Protein AF-A0A7J9FTJ2-F1 (afdb_monomer_lite)

pLDDT: mean 86.2, std 20.09, range [29.86, 98.88]

Sequence (221 aa):
MSPRLQLEFKDDVDLPNILALREENGTRLLPPLASYKTRTIVLDLDETLVHSCPDPPPKTYDFMIKPSIYGLRMNFYVLKRPGVDEFLEAISKKYEVVVFTAGLEPYASLLLDILDPKGLISHRLYRDSCKQLGQGRFIKDLSKIGRDLKQVVIVDDNPKSYTLQPANAIPIKRFEDDIKDRELEKLMVFFERNLDGFKDMRDAVKKYLDGNDRMRQPPSL

Structure (mmCIF, N/CA/C/O backbone):
data_AF-A0A7J9FTJ2-F1
#
_entry.id   AF-A0A7J9FTJ2-F1
#
loop_
_atom_site.group_PDB
_atom_site.id
_atom_site.type_symbol
_atom_site.label_atom_id
_atom_site.label_alt_id
_atom_site.label_comp_id
_atom_site.label_asym_id
_atom_site.label_entity_id
_atom_site.label_seq_id
_atom_site.pdbx_PDB_ins_code
_atom_site.Cartn_x
_atom_site.Cartn_y
_atom_site.Cartn_z
_atom_site.occupancy
_atom_site.B_iso_or_equiv
_atom_site.auth_seq_id
_atom_site.auth_comp_id
_atom_site.auth_asym_id
_atom_site.auth_atom_id
_atom_site.pdbx_PDB_model_num
ATOM 1 N N . MET A 1 1 ? -44.355 29.259 -39.499 1.00 41.50 1 MET A N 1
ATOM 2 C CA . MET A 1 1 ? -43.922 30.396 -38.659 1.00 41.50 1 MET A CA 1
ATOM 3 C C . MET A 1 1 ? -44.271 30.033 -37.226 1.00 41.50 1 MET A C 1
ATOM 5 O O . MET A 1 1 ? -45.443 29.835 -36.945 1.00 41.50 1 MET A O 1
ATOM 9 N N . SER A 1 2 ? -43.265 29.785 -36.387 1.00 32.38 2 SER A N 1
ATOM 10 C CA . SER A 1 2 ? -43.459 29.293 -35.015 1.00 32.38 2 SER A CA 1
ATOM 11 C C . SER A 1 2 ? -43.764 30.462 -34.064 1.00 32.38 2 SER A C 1
ATOM 13 O O . SER A 1 2 ? -43.065 31.476 -34.163 1.00 32.38 2 SER A O 1
ATOM 15 N N . PRO A 1 3 ? -44.752 30.371 -33.153 1.00 35.12 3 PRO A N 1
ATOM 16 C CA . PRO A 1 3 ? -44.962 31.383 -32.129 1.00 35.12 3 PRO A CA 1
ATOM 17 C C . PRO A 1 3 ? -43.949 31.234 -30.984 1.00 35.12 3 PRO A C 1
ATOM 19 O O . PRO A 1 3 ? -43.761 30.160 -30.416 1.00 35.12 3 PRO A O 1
ATOM 22 N N . ARG A 1 4 ? -43.316 32.361 -30.646 1.00 40.47 4 ARG A N 1
ATOM 23 C CA . ARG A 1 4 ? -42.526 32.598 -29.430 1.00 40.47 4 ARG A CA 1
ATOM 24 C C . ARG A 1 4 ? -43.419 32.400 -28.200 1.00 40.47 4 ARG A C 1
ATOM 26 O O . ARG A 1 4 ? -44.356 33.169 -28.011 1.00 40.47 4 ARG A O 1
ATOM 33 N N . LEU A 1 5 ? -43.083 31.438 -27.346 1.00 30.77 5 LEU A N 1
ATOM 34 C CA . LEU A 1 5 ? -43.562 31.388 -25.965 1.00 30.77 5 LEU A CA 1
ATOM 35 C C . LEU A 1 5 ? -42.484 32.003 -25.067 1.00 30.77 5 LEU A C 1
ATOM 37 O O . LEU A 1 5 ? -41.387 31.463 -24.933 1.00 30.77 5 LEU A O 1
ATOM 41 N N . GLN A 1 6 ? -42.797 33.174 -24.513 1.00 35.19 6 GLN A N 1
ATOM 42 C CA . GLN A 1 6 ? -42.113 33.731 -23.349 1.00 35.19 6 GLN A CA 1
ATOM 43 C C . GLN A 1 6 ? -42.443 32.831 -22.154 1.00 35.19 6 GLN A C 1
ATOM 45 O O . GLN A 1 6 ? -43.612 32.651 -21.826 1.00 35.19 6 GLN A O 1
ATOM 50 N N . LEU A 1 7 ? -41.421 32.244 -21.535 1.00 29.86 7 LEU A N 1
ATOM 51 C CA . LEU A 1 7 ? -41.551 31.582 -20.242 1.00 29.86 7 LEU A CA 1
ATOM 52 C C . LEU A 1 7 ? -41.192 32.607 -19.168 1.00 29.86 7 LEU A C 1
ATOM 54 O O . LEU A 1 7 ? -40.054 33.065 -19.093 1.00 29.86 7 LEU A O 1
ATOM 58 N N . GLU A 1 8 ? -42.195 32.996 -18.388 1.00 32.47 8 GLU A N 1
ATOM 59 C CA . GLU A 1 8 ? -42.024 33.733 -17.141 1.00 32.47 8 GLU A CA 1
ATOM 60 C C . GLU A 1 8 ? -41.196 32.885 -16.167 1.00 32.47 8 GLU A C 1
ATOM 62 O O . GLU A 1 8 ? -41.491 31.708 -15.940 1.00 32.47 8 GLU A O 1
ATOM 67 N N . PHE A 1 9 ? -40.149 33.477 -15.591 1.00 33.97 9 PHE A N 1
ATOM 68 C CA . PHE A 1 9 ? -39.400 32.860 -14.504 1.00 33.97 9 PHE A CA 1
ATOM 69 C C . PHE A 1 9 ? -40.252 32.941 -13.236 1.00 33.97 9 PHE A C 1
ATOM 71 O O . PHE A 1 9 ? -40.443 34.017 -12.676 1.00 33.97 9 PHE A O 1
ATOM 78 N N . LYS A 1 10 ? -40.791 31.799 -12.799 1.00 33.59 10 LYS A N 1
ATOM 79 C CA . LYS A 1 10 ? -41.241 31.639 -11.418 1.00 33.59 10 LYS A CA 1
ATOM 80 C C . LYS A 1 10 ? -40.013 31.370 -10.559 1.00 33.59 10 LYS A C 1
ATOM 82 O O . LYS A 1 10 ? -39.421 30.294 -10.639 1.00 33.59 10 LYS A O 1
ATOM 87 N N . ASP A 1 11 ? -39.649 32.372 -9.772 1.00 48.88 11 ASP A N 1
ATOM 88 C CA . ASP A 1 11 ? -38.754 32.238 -8.632 1.00 48.88 11 ASP A CA 1
ATOM 89 C C . ASP A 1 11 ? -39.415 31.315 -7.608 1.00 48.88 11 ASP A C 1
ATOM 91 O O . ASP A 1 11 ? -40.263 31.749 -6.842 1.00 48.88 11 ASP A O 1
ATOM 95 N N . ASP A 1 12 ? -39.095 30.026 -7.677 1.00 48.56 12 ASP A N 1
ATOM 96 C CA . ASP A 1 12 ? -39.201 29.070 -6.571 1.00 48.56 12 ASP A CA 1
ATOM 97 C C . ASP A 1 12 ? -38.502 27.780 -7.003 1.00 48.56 12 ASP A C 1
ATOM 99 O O . ASP A 1 12 ? -39.104 26.749 -7.310 1.00 48.56 12 ASP A O 1
ATOM 103 N N . VAL A 1 13 ? -37.177 27.860 -7.083 1.00 45.78 13 VAL A N 1
ATOM 104 C CA . VAL A 1 13 ? -36.336 26.670 -7.083 1.00 45.78 13 VAL A CA 1
ATOM 105 C C . VAL A 1 13 ? -35.632 26.658 -5.742 1.00 45.78 13 VAL A C 1
ATOM 107 O O . VAL A 1 13 ? -34.761 27.486 -5.483 1.00 45.78 13 VAL A O 1
ATOM 110 N N . ASP A 1 14 ? -36.058 25.732 -4.889 1.00 50.16 14 ASP A N 1
ATOM 111 C CA . ASP A 1 14 ? -35.519 25.472 -3.559 1.00 50.16 14 ASP A CA 1
ATOM 112 C C . ASP A 1 14 ? -34.037 25.060 -3.673 1.00 50.16 14 ASP A C 1
ATOM 114 O O . ASP A 1 14 ? -33.663 23.888 -3.769 1.00 50.16 14 ASP A O 1
ATOM 118 N N . LEU A 1 15 ? -33.180 26.079 -3.758 1.00 40.81 15 LEU A N 1
ATOM 119 C CA . LEU A 1 15 ? -31.734 26.001 -3.949 1.00 40.81 15 LEU A CA 1
ATOM 120 C C . LEU A 1 15 ? -31.027 25.097 -2.912 1.00 40.81 15 LEU A C 1
ATOM 122 O O . LEU A 1 15 ? -30.090 24.396 -3.301 1.00 40.81 15 LEU A O 1
ATOM 126 N N . PRO A 1 16 ? -31.474 25.020 -1.639 1.00 41.12 16 PRO A N 1
ATOM 127 C CA . PRO A 1 16 ? -30.966 24.051 -0.669 1.00 41.12 16 PRO A CA 1
ATOM 128 C C . PRO A 1 16 ? -31.165 22.589 -1.092 1.00 41.12 16 PRO A C 1
ATOM 130 O O . PRO A 1 16 ? -30.264 21.778 -0.893 1.00 41.12 16 PRO A O 1
ATOM 133 N N . ASN A 1 17 ? -32.287 22.246 -1.735 1.00 38.72 17 ASN A N 1
ATOM 134 C CA . ASN A 1 17 ? -32.569 20.874 -2.170 1.00 38.72 17 ASN A CA 1
ATOM 135 C C . ASN A 1 17 ? -31.792 20.482 -3.440 1.00 38.72 17 ASN A C 1
ATOM 137 O O . ASN A 1 17 ? -31.384 19.330 -3.580 1.00 38.72 17 ASN A O 1
ATOM 141 N N . ILE A 1 18 ? -31.487 21.434 -4.331 1.00 41.88 18 ILE A N 1
ATOM 142 C CA . ILE A 1 18 ? -30.578 21.190 -5.470 1.00 41.88 18 ILE A CA 1
ATOM 143 C C . ILE A 1 18 ? -29.121 21.030 -5.012 1.00 41.88 18 ILE A C 1
ATOM 145 O O . ILE A 1 18 ? -28.365 20.276 -5.627 1.00 41.88 18 ILE A O 1
ATOM 149 N N . LEU A 1 19 ? -28.716 21.706 -3.934 1.00 41.66 19 LEU A N 1
ATOM 150 C CA . LEU A 1 19 ? -27.391 21.532 -3.335 1.00 41.66 19 LEU A CA 1
ATOM 151 C C . LEU A 1 19 ? -27.290 20.213 -2.551 1.00 41.66 19 LEU A C 1
ATOM 153 O O . LEU A 1 19 ? -26.295 19.512 -2.708 1.00 41.66 19 LEU A O 1
ATOM 157 N N . ALA A 1 20 ? -28.337 19.815 -1.821 1.00 41.22 20 ALA A N 1
ATOM 158 C CA . ALA A 1 20 ? -28.387 18.536 -1.107 1.00 41.22 20 ALA A CA 1
ATOM 159 C C . ALA A 1 20 ? -28.395 17.321 -2.057 1.00 41.22 20 ALA A C 1
ATOM 161 O O . ALA A 1 20 ? -27.701 16.339 -1.814 1.00 41.22 20 ALA A O 1
ATOM 162 N N . LEU A 1 21 ? -29.078 17.407 -3.206 1.00 39.50 21 LEU A N 1
ATOM 163 C CA . LEU A 1 21 ? -29.036 16.360 -4.240 1.00 39.50 21 LEU A CA 1
ATOM 164 C C . LEU A 1 21 ? -27.726 16.345 -5.050 1.00 39.50 21 LEU A C 1
ATOM 166 O O . LEU A 1 21 ? -27.475 15.404 -5.802 1.00 39.50 21 LEU A O 1
ATOM 170 N N . ARG A 1 22 ? -26.866 17.362 -4.902 1.00 40.91 22 ARG A N 1
ATOM 171 C CA . ARG A 1 22 ? -25.507 17.376 -5.470 1.00 40.91 22 ARG A CA 1
ATOM 172 C C . ARG A 1 22 ? -24.441 16.833 -4.515 1.00 40.91 22 ARG A C 1
ATOM 174 O O . ARG A 1 22 ? -23.319 16.604 -4.967 1.00 40.91 22 ARG A O 1
ATOM 181 N N . GLU A 1 23 ? -24.771 16.560 -3.252 1.00 46.69 23 GLU A N 1
ATOM 182 C CA . GLU A 1 23 ? -23.855 15.900 -2.308 1.00 46.69 23 GLU A CA 1
ATOM 183 C C . GLU A 1 23 ? -23.844 14.359 -2.427 1.00 46.69 23 GLU A C 1
ATOM 185 O O . GLU A 1 23 ? -22.952 13.710 -1.881 1.00 46.69 23 GLU A O 1
ATOM 190 N N . GLU A 1 24 ? -24.724 13.753 -3.236 1.00 45.34 24 GLU A N 1
ATOM 191 C CA . GLU A 1 24 ? -24.838 12.290 -3.398 1.00 45.34 24 GLU A CA 1
ATOM 192 C C . GLU A 1 24 ? -24.421 11.750 -4.779 1.00 45.34 24 GLU A C 1
ATOM 194 O O . GLU A 1 24 ? -25.077 10.895 -5.364 1.00 45.34 24 GLU A O 1
ATOM 199 N N . ASN A 1 25 ? -23.274 12.184 -5.304 1.00 44.62 25 ASN A N 1
ATOM 200 C CA . ASN A 1 25 ? -22.565 11.382 -6.316 1.00 44.62 25 ASN A CA 1
ATOM 201 C C . ASN A 1 25 ? -21.052 11.338 -6.062 1.00 44.62 25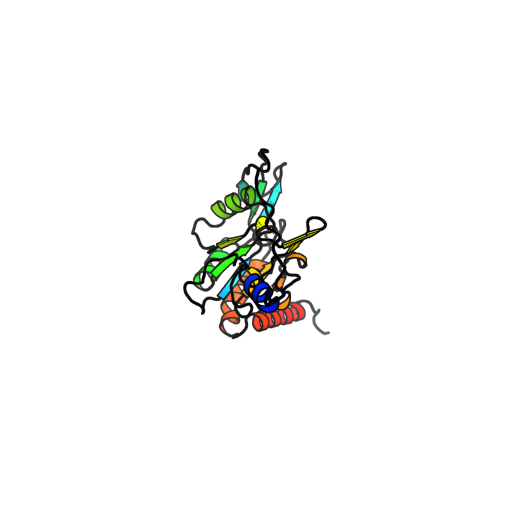 ASN A C 1
ATOM 203 O O . ASN A 1 25 ? -20.224 11.365 -6.971 1.00 44.62 25 ASN A O 1
ATOM 207 N N . GLY A 1 26 ? -20.674 11.277 -4.782 1.00 55.47 26 GLY A N 1
ATOM 208 C CA . GLY A 1 26 ? -19.318 10.929 -4.377 1.00 55.47 26 GLY A CA 1
ATOM 209 C C . GLY A 1 26 ? -19.077 9.442 -4.613 1.00 55.47 26 GLY A C 1
ATOM 210 O O . GLY A 1 26 ? -19.277 8.642 -3.702 1.00 55.47 26 GLY A O 1
ATOM 211 N N . THR A 1 27 ? -18.675 9.068 -5.828 1.00 69.50 27 THR A N 1
ATOM 212 C CA . THR A 1 27 ? -18.362 7.685 -6.199 1.00 69.50 27 THR A CA 1
ATOM 213 C C . THR A 1 27 ? -17.362 7.108 -5.199 1.00 69.50 27 THR A C 1
ATOM 215 O O . THR A 1 27 ? -16.232 7.589 -5.083 1.00 69.50 27 THR A O 1
ATOM 218 N N . ARG A 1 28 ? -17.790 6.109 -4.422 1.00 87.31 28 ARG A N 1
ATOM 219 C CA . ARG A 1 28 ? -16.886 5.348 -3.556 1.00 87.31 28 ARG A CA 1
ATOM 220 C C . ARG A 1 28 ? -15.934 4.565 -4.455 1.00 87.31 28 ARG A C 1
ATOM 222 O O . ARG A 1 28 ? -16.386 3.941 -5.409 1.00 87.31 28 ARG A O 1
ATOM 229 N N . LEU A 1 29 ? -14.641 4.596 -4.144 1.00 93.06 29 LEU A N 1
ATOM 230 C CA . LEU A 1 29 ? -13.618 3.905 -4.936 1.00 93.06 29 LEU A CA 1
ATOM 231 C C . LEU A 1 29 ? -13.707 2.382 -4.795 1.00 93.06 29 LEU A C 1
ATOM 233 O O . LEU A 1 29 ? -13.335 1.663 -5.714 1.00 93.06 29 LEU A O 1
ATOM 237 N N . LEU A 1 30 ? -14.193 1.889 -3.651 1.00 94.12 30 LEU A N 1
ATOM 238 C CA . LEU A 1 30 ? -14.315 0.460 -3.376 1.00 94.12 30 LEU A CA 1
ATOM 239 C C . LEU A 1 30 ? -15.785 0.047 -3.240 1.00 94.12 30 LEU A C 1
ATOM 241 O O . LEU A 1 30 ? -16.600 0.828 -2.728 1.00 94.12 30 LEU A O 1
ATOM 245 N N . PRO A 1 31 ? -16.127 -1.201 -3.612 1.00 92.69 31 PRO A N 1
ATOM 246 C CA . PRO A 1 31 ? -17.441 -1.755 -3.322 1.00 92.69 31 PRO A CA 1
ATOM 247 C C . PRO A 1 31 ? -17.684 -1.841 -1.801 1.00 92.69 31 PRO A C 1
ATOM 249 O O . PRO A 1 31 ? -16.737 -1.752 -1.004 1.00 92.69 31 PRO A O 1
ATOM 252 N N . PRO A 1 32 ? -18.948 -2.005 -1.365 1.00 88.25 32 PRO A N 1
ATOM 253 C CA . PRO A 1 32 ? -19.271 -2.235 0.039 1.00 88.25 32 PRO A CA 1
ATOM 254 C C . PRO A 1 32 ? -18.540 -3.458 0.607 1.00 88.25 32 PRO A C 1
ATOM 256 O O . PRO A 1 32 ? -18.397 -4.474 -0.069 1.00 88.25 32 PRO A O 1
ATOM 259 N N . LEU A 1 33 ? -18.117 -3.371 1.869 1.00 84.44 33 LEU A N 1
ATOM 260 C CA . LEU A 1 33 ? -17.540 -4.507 2.588 1.00 84.44 33 LEU A CA 1
ATOM 261 C C . LEU A 1 33 ? -18.562 -5.636 2.751 1.00 84.44 33 LEU A C 1
ATOM 263 O O . LEU A 1 33 ? -19.720 -5.385 3.081 1.00 84.44 33 LEU A O 1
ATOM 267 N N . ALA A 1 34 ? -18.090 -6.882 2.667 1.00 77.25 34 ALA A N 1
ATOM 268 C CA . ALA A 1 34 ? -18.880 -8.048 3.066 1.00 77.25 34 ALA A CA 1
ATOM 269 C C . ALA A 1 34 ? -19.231 -8.026 4.569 1.00 77.25 34 ALA A C 1
ATOM 271 O O . ALA A 1 34 ? -20.274 -8.526 4.982 1.00 77.25 34 ALA A O 1
ATOM 272 N N . SER A 1 35 ? -18.372 -7.420 5.396 1.00 80.81 35 SER A N 1
ATOM 273 C CA . SER A 1 35 ? -18.590 -7.231 6.832 1.00 80.81 35 SER A CA 1
ATOM 274 C C . SER A 1 35 ? -18.040 -5.886 7.292 1.00 80.81 35 SER A C 1
ATOM 276 O O . SER A 1 35 ? -16.858 -5.601 7.109 1.00 80.81 35 SER A O 1
ATOM 278 N N . TYR A 1 36 ? -18.872 -5.091 7.970 1.00 71.62 36 TYR A N 1
ATOM 279 C CA . TYR A 1 36 ? -18.510 -3.780 8.529 1.00 71.62 36 TYR A CA 1
ATOM 280 C C . TYR A 1 36 ? -17.485 -3.847 9.675 1.00 71.62 36 TYR A C 1
ATOM 282 O O . TYR A 1 36 ? -16.985 -2.815 10.113 1.00 71.62 36 TYR A O 1
ATOM 290 N N . LYS A 1 37 ? -17.193 -5.048 10.191 1.00 73.25 37 LYS A N 1
ATOM 291 C CA . LYS A 1 37 ? -16.153 -5.268 11.209 1.00 73.25 37 LYS A CA 1
ATOM 292 C C . LYS A 1 37 ? -14.759 -5.427 10.602 1.00 73.25 37 LYS A C 1
ATOM 294 O O . LYS A 1 37 ? -13.781 -5.439 11.344 1.00 73.25 37 LYS A O 1
ATOM 299 N N . THR A 1 38 ? -14.677 -5.594 9.284 1.00 83.00 38 THR A N 1
ATOM 300 C CA . THR A 1 38 ? -13.410 -5.779 8.578 1.00 83.00 38 THR A CA 1
ATOM 301 C C . THR A 1 38 ? -12.633 -4.474 8.600 1.00 83.00 38 THR A C 1
ATOM 303 O O . THR A 1 38 ? -13.169 -3.416 8.273 1.00 83.00 38 THR A O 1
ATOM 306 N N . ARG A 1 39 ? -11.371 -4.563 8.999 1.00 93.25 39 ARG A N 1
ATOM 307 C CA . ARG A 1 39 ? -10.428 -3.448 8.990 1.00 93.25 39 ARG A CA 1
ATOM 308 C C . ARG A 1 39 ? -9.636 -3.450 7.697 1.00 93.25 39 ARG A C 1
ATOM 310 O O . ARG A 1 39 ? -9.319 -4.521 7.183 1.00 93.25 39 ARG A O 1
ATOM 317 N N . THR A 1 40 ? -9.290 -2.262 7.224 1.00 96.75 40 THR A N 1
ATOM 318 C CA . THR A 1 40 ? -8.634 -2.064 5.932 1.00 96.75 40 THR A CA 1
ATOM 319 C C . THR A 1 40 ? -7.202 -1.586 6.132 1.00 96.75 40 THR A C 1
ATOM 321 O O . THR A 1 40 ? -6.962 -0.554 6.766 1.00 96.75 40 THR A O 1
ATOM 324 N N . ILE A 1 41 ? -6.251 -2.316 5.554 1.00 98.00 41 ILE A N 1
ATOM 325 C CA . ILE A 1 41 ? -4.860 -1.884 5.420 1.00 98.00 41 ILE A CA 1
ATOM 326 C C . ILE A 1 41 ? -4.641 -1.459 3.972 1.00 98.00 41 ILE A C 1
ATOM 328 O O . ILE A 1 41 ? -4.721 -2.268 3.049 1.00 98.00 41 ILE A O 1
ATOM 332 N N . VAL A 1 42 ? -4.381 -0.169 3.786 1.00 98.81 42 VAL A N 1
ATOM 333 C CA . VAL A 1 42 ? -4.018 0.430 2.507 1.00 98.81 42 VAL A CA 1
ATOM 334 C C . VAL A 1 42 ? -2.497 0.442 2.400 1.00 98.81 42 VAL A C 1
ATOM 336 O O . VAL A 1 42 ? -1.816 0.975 3.272 1.00 98.81 42 VAL A O 1
ATOM 339 N N . LEU A 1 43 ? -1.958 -0.140 1.339 1.00 98.88 43 LEU A N 1
ATOM 340 C CA . LEU A 1 43 ? -0.526 -0.221 1.078 1.00 98.88 43 LEU A CA 1
ATOM 341 C C . LEU A 1 43 ? -0.195 0.572 -0.180 1.00 98.88 43 LEU A C 1
ATOM 343 O O . LEU A 1 43 ? -0.847 0.412 -1.214 1.00 98.88 43 LEU A O 1
ATOM 347 N N . ASP A 1 44 ? 0.828 1.410 -0.108 1.00 98.88 44 ASP A N 1
ATOM 348 C CA . ASP A 1 44 ? 1.509 1.868 -1.310 1.00 98.88 44 ASP A CA 1
ATOM 349 C C . ASP A 1 44 ? 2.305 0.730 -1.976 1.00 98.88 44 ASP A C 1
ATOM 351 O O . ASP A 1 44 ? 2.493 -0.331 -1.382 1.00 98.88 44 ASP A O 1
ATOM 355 N N . LEU A 1 45 ? 2.739 0.933 -3.223 1.00 98.81 45 LEU A N 1
ATOM 356 C CA . LEU A 1 45 ? 3.455 -0.070 -4.008 1.00 98.81 45 LEU A CA 1
ATOM 357 C C . LEU A 1 45 ? 4.950 0.244 -4.131 1.00 98.81 45 LEU A C 1
ATOM 359 O O . LEU A 1 45 ? 5.774 -0.451 -3.532 1.00 98.81 45 LEU A O 1
ATOM 363 N N . ASP A 1 46 ? 5.285 1.260 -4.923 1.00 98.44 46 ASP A N 1
ATOM 364 C CA . ASP A 1 46 ? 6.661 1.622 -5.262 1.00 98.44 46 ASP A CA 1
ATOM 365 C C . ASP A 1 46 ? 7.376 2.221 -4.045 1.00 98.44 46 ASP A C 1
ATOM 367 O O . ASP A 1 46 ? 6.804 2.991 -3.289 1.00 98.44 46 ASP A O 1
ATOM 371 N N . GLU A 1 47 ? 8.606 1.786 -3.797 1.00 98.56 47 GLU A N 1
ATOM 372 C CA . GLU A 1 47 ? 9.403 2.062 -2.597 1.00 98.56 47 GLU A CA 1
ATOM 373 C C . GLU A 1 47 ? 8.768 1.706 -1.237 1.00 98.56 47 GLU A C 1
ATOM 375 O O . GLU A 1 47 ? 9.361 1.944 -0.178 1.00 98.56 47 GLU A O 1
ATOM 380 N N . THR A 1 48 ? 7.617 1.032 -1.257 1.00 98.81 48 THR A N 1
ATOM 381 C CA . THR A 1 48 ? 6.940 0.497 -0.073 1.00 98.81 48 THR A CA 1
ATOM 382 C C . THR A 1 48 ? 6.994 -1.029 -0.040 1.00 98.81 48 THR A C 1
ATOM 384 O O . THR A 1 48 ? 7.542 -1.579 0.916 1.00 98.81 48 THR A O 1
ATOM 387 N N . LEU A 1 49 ? 6.486 -1.715 -1.070 1.00 98.81 49 LEU A N 1
ATOM 388 C CA . LEU A 1 49 ? 6.491 -3.184 -1.196 1.00 98.81 49 LEU A CA 1
ATOM 389 C C . LEU A 1 49 ? 7.565 -3.693 -2.164 1.00 98.81 49 LEU A C 1
ATOM 391 O O . LEU A 1 49 ? 8.028 -4.827 -2.047 1.00 98.81 49 LEU A O 1
ATOM 395 N N . VAL A 1 50 ? 7.948 -2.863 -3.129 1.00 98.69 50 VAL A N 1
ATOM 396 C CA . VAL A 1 50 ? 8.909 -3.178 -4.190 1.00 98.69 50 VAL A CA 1
ATOM 397 C C . VAL A 1 50 ? 9.705 -1.929 -4.550 1.00 98.69 50 VAL A C 1
ATOM 399 O O . VAL A 1 50 ? 9.297 -0.822 -4.220 1.00 98.69 50 VAL A O 1
ATOM 402 N N . HIS A 1 51 ? 10.808 -2.091 -5.266 1.00 98.44 51 HIS A N 1
ATOM 403 C CA . HIS A 1 51 ? 11.482 -1.008 -5.970 1.00 98.44 51 HIS A CA 1
ATOM 404 C C . HIS A 1 51 ? 11.655 -1.398 -7.435 1.00 98.44 51 HIS A C 1
ATOM 406 O O . HIS A 1 51 ? 12.040 -2.528 -7.731 1.00 98.44 51 HIS A O 1
ATOM 412 N N . SER A 1 52 ? 11.376 -0.473 -8.351 1.00 97.12 52 SER A N 1
ATOM 413 C CA . SER A 1 52 ? 11.404 -0.750 -9.785 1.00 97.12 52 SER A CA 1
ATOM 414 C C . SER A 1 52 ? 12.257 0.262 -10.530 1.00 97.12 52 SER A C 1
ATOM 416 O O . SER A 1 52 ? 12.087 1.470 -10.374 1.00 97.12 52 SER A O 1
ATOM 418 N N . CYS A 1 53 ? 13.127 -0.222 -11.414 1.00 96.19 53 CYS A N 1
ATOM 419 C CA . CYS A 1 53 ? 13.946 0.620 -12.284 1.00 96.19 53 CYS A CA 1
ATOM 420 C C . CYS A 1 53 ? 13.613 0.365 -13.761 1.00 96.19 53 CYS A C 1
ATOM 422 O O . CYS A 1 53 ? 13.442 -0.796 -14.145 1.00 96.19 53 CYS A O 1
ATOM 424 N N . PRO A 1 54 ? 13.538 1.405 -14.613 1.00 95.75 54 PRO A N 1
ATOM 425 C CA . PRO A 1 54 ? 13.480 1.215 -16.059 1.00 95.75 54 PRO A CA 1
ATOM 426 C C . PRO A 1 54 ? 14.834 0.726 -16.600 1.00 95.75 54 PRO A C 1
ATOM 428 O O . PRO A 1 54 ? 15.814 0.652 -15.861 1.00 95.75 54 PRO A O 1
ATOM 431 N N . ASP A 1 55 ? 14.908 0.433 -17.901 1.00 93.31 55 ASP A N 1
ATOM 432 C CA . ASP A 1 55 ? 16.194 0.197 -18.570 1.00 93.31 55 ASP A CA 1
ATOM 433 C C . ASP A 1 55 ? 17.213 1.332 -18.295 1.00 93.31 55 ASP A C 1
ATOM 435 O O . ASP A 1 55 ? 16.834 2.510 -18.281 1.00 93.31 55 ASP A O 1
ATOM 439 N N . PRO A 1 56 ? 18.514 1.009 -18.154 1.00 95.31 56 PRO A N 1
ATOM 440 C CA . PRO A 1 56 ? 19.110 -0.329 -18.259 1.00 95.31 56 PRO A CA 1
ATOM 441 C C . PRO A 1 56 ? 18.882 -1.213 -17.009 1.00 95.31 56 PRO A C 1
ATOM 443 O O . PRO A 1 56 ? 18.667 -0.678 -15.924 1.00 95.31 56 PRO A O 1
ATOM 446 N N . PRO A 1 57 ? 18.972 -2.557 -17.131 1.00 94.31 57 PRO A N 1
ATOM 447 C CA . PRO A 1 57 ? 18.793 -3.459 -15.995 1.00 94.31 57 PRO A CA 1
ATOM 448 C C . PRO A 1 57 ? 19.743 -3.158 -14.823 1.00 94.31 57 PRO A C 1
ATOM 450 O O . PRO A 1 57 ? 20.948 -2.987 -15.047 1.00 94.31 57 PRO A O 1
ATOM 453 N N . PRO A 1 58 ? 19.246 -3.160 -13.572 1.00 94.88 58 PRO A N 1
ATOM 454 C CA . PRO A 1 58 ? 20.091 -3.097 -12.389 1.00 94.88 58 PRO A CA 1
ATOM 455 C C . PRO A 1 58 ? 20.855 -4.415 -12.191 1.00 94.88 58 PRO A C 1
ATOM 457 O O . PRO A 1 58 ? 20.561 -5.439 -12.809 1.00 94.88 58 PRO A O 1
ATOM 460 N N . LYS A 1 59 ? 21.832 -4.409 -11.275 1.00 93.56 59 LYS A N 1
ATOM 461 C CA . LYS A 1 59 ? 22.597 -5.620 -10.921 1.00 93.56 59 LYS A CA 1
ATOM 462 C C . LYS A 1 59 ? 21.727 -6.714 -10.301 1.00 93.56 59 LYS A C 1
ATOM 464 O O . LYS A 1 59 ? 22.038 -7.891 -10.451 1.00 93.56 59 LYS A O 1
ATOM 469 N N . THR A 1 60 ? 20.685 -6.320 -9.578 1.00 94.25 60 THR A N 1
ATOM 470 C CA . THR A 1 60 ? 19.814 -7.206 -8.804 1.00 94.25 60 THR A CA 1
ATOM 471 C C . THR A 1 60 ? 18.361 -6.819 -9.031 1.00 94.25 60 THR A C 1
ATOM 473 O O . THR A 1 60 ? 18.013 -5.647 -8.911 1.00 94.25 60 THR A O 1
ATOM 476 N N . TYR A 1 61 ? 17.535 -7.806 -9.360 1.00 97.50 61 TYR A N 1
ATOM 477 C CA . TYR A 1 61 ? 16.083 -7.713 -9.493 1.00 97.50 61 TYR A CA 1
ATOM 478 C C . TYR A 1 61 ? 15.499 -9.127 -9.360 1.00 97.50 61 TYR A C 1
ATOM 480 O O . TYR A 1 61 ? 16.205 -10.106 -9.609 1.00 97.50 61 TYR A O 1
ATOM 488 N N . ASP A 1 62 ? 14.227 -9.237 -8.989 1.00 98.19 62 ASP A N 1
ATOM 489 C CA . ASP A 1 62 ? 13.527 -10.519 -8.849 1.00 98.19 62 ASP A CA 1
ATOM 490 C C . ASP A 1 62 ? 12.772 -10.899 -10.124 1.00 98.19 62 ASP A C 1
ATOM 492 O O . ASP A 1 62 ? 12.746 -12.062 -10.523 1.00 98.19 62 ASP A O 1
ATOM 496 N N . PHE A 1 63 ? 12.156 -9.920 -10.789 1.00 98.38 63 PHE A N 1
ATOM 497 C CA . PHE A 1 63 ? 11.432 -10.139 -12.039 1.00 98.38 63 PHE A CA 1
ATOM 498 C C . PHE A 1 63 ? 11.405 -8.883 -12.914 1.00 98.38 63 PHE A C 1
ATOM 500 O O . PHE A 1 63 ? 11.782 -7.791 -12.491 1.00 98.38 63 PHE A O 1
ATOM 507 N N . MET A 1 64 ? 10.973 -9.042 -14.165 1.00 98.25 64 MET A N 1
ATOM 508 C CA . MET A 1 64 ? 10.837 -7.950 -15.127 1.00 98.25 64 MET A CA 1
ATOM 509 C C . MET A 1 64 ? 9.424 -7.928 -15.700 1.00 98.25 64 MET A C 1
ATOM 511 O O . MET A 1 64 ? 8.857 -8.973 -16.019 1.00 98.25 64 MET A O 1
ATOM 515 N N . ILE A 1 65 ? 8.871 -6.727 -15.847 1.00 98.19 65 ILE A N 1
ATOM 516 C CA . ILE A 1 65 ? 7.597 -6.482 -16.522 1.00 98.19 65 ILE A CA 1
ATOM 517 C C . ILE A 1 65 ? 7.798 -5.553 -17.714 1.00 98.19 65 ILE A C 1
ATOM 519 O O . ILE A 1 65 ? 8.719 -4.734 -17.746 1.00 98.19 65 ILE A O 1
ATOM 523 N N . LYS A 1 66 ? 6.906 -5.666 -18.701 1.00 97.75 66 LYS A N 1
ATOM 524 C CA . LYS A 1 66 ? 6.962 -4.878 -19.936 1.00 97.75 66 LYS A CA 1
ATOM 525 C C . LYS A 1 66 ? 5.618 -4.216 -20.256 1.00 97.75 66 LYS A C 1
ATOM 527 O O . LYS A 1 66 ? 4.948 -4.623 -21.210 1.00 97.75 66 LYS A O 1
ATOM 532 N N . PRO A 1 67 ? 5.191 -3.224 -19.457 1.00 96.69 67 PRO A N 1
ATOM 533 C CA . PRO A 1 67 ? 3.948 -2.507 -19.700 1.00 96.69 67 PRO A CA 1
ATOM 534 C C . PRO A 1 67 ? 3.980 -1.730 -21.019 1.00 96.69 67 PRO A C 1
ATOM 536 O O . PRO A 1 67 ? 5.030 -1.276 -21.483 1.00 96.69 67 PRO A O 1
ATOM 539 N N . SER A 1 68 ? 2.797 -1.538 -21.607 1.00 95.31 68 SER A N 1
ATOM 540 C CA . SER A 1 68 ? 2.588 -0.562 -22.676 1.00 95.31 68 SER A CA 1
ATOM 541 C C . SER A 1 68 ? 1.996 0.709 -22.074 1.00 95.31 68 SER A C 1
ATOM 543 O O . SER A 1 68 ? 0.857 0.712 -21.615 1.00 95.31 68 SER A O 1
ATOM 545 N N . ILE A 1 69 ? 2.779 1.785 -22.053 1.00 90.56 69 ILE A N 1
ATOM 546 C CA . ILE A 1 69 ? 2.395 3.078 -21.482 1.00 90.56 69 ILE A CA 1
ATOM 547 C C . ILE A 1 69 ? 2.391 4.097 -22.618 1.00 90.56 69 ILE A C 1
ATOM 549 O O . ILE A 1 69 ? 3.415 4.319 -23.260 1.00 90.56 69 ILE A O 1
ATOM 553 N N . TYR A 1 70 ? 1.226 4.683 -22.907 1.00 91.31 70 TYR A N 1
ATOM 554 C CA . TYR A 1 70 ? 1.032 5.613 -24.032 1.00 91.31 70 TYR A CA 1
ATOM 555 C C . TYR A 1 70 ? 1.534 5.063 -25.386 1.00 91.31 70 TYR A C 1
ATOM 557 O O . TYR A 1 70 ? 2.091 5.792 -26.201 1.00 91.31 70 TYR A O 1
ATOM 565 N N . GLY A 1 71 ? 1.371 3.754 -25.617 1.00 92.25 71 GLY A N 1
ATOM 566 C CA . GLY A 1 71 ? 1.821 3.070 -26.837 1.00 92.25 71 GLY A CA 1
ATOM 567 C C . GLY A 1 71 ? 3.304 2.682 -26.855 1.00 92.25 71 GLY A C 1
ATOM 568 O O . GLY A 1 71 ? 3.726 1.939 -27.739 1.00 92.25 71 GLY A O 1
ATOM 569 N N . LEU A 1 72 ? 4.092 3.100 -25.861 1.00 92.94 72 LEU A N 1
ATOM 570 C CA . LEU A 1 72 ? 5.500 2.735 -25.728 1.00 92.94 72 LEU A CA 1
ATOM 571 C C . LEU A 1 72 ? 5.649 1.519 -24.815 1.00 92.94 72 LEU A C 1
ATOM 573 O O . LEU A 1 72 ? 5.059 1.460 -23.738 1.00 92.94 72 LEU A O 1
ATOM 577 N N . ARG A 1 73 ? 6.442 0.534 -25.245 1.00 94.25 73 ARG A N 1
ATOM 578 C CA . ARG A 1 73 ? 6.815 -0.612 -24.406 1.00 94.25 73 ARG A CA 1
ATOM 579 C C . ARG A 1 73 ? 8.133 -0.311 -23.711 1.00 94.25 73 ARG A C 1
ATOM 581 O O . ARG A 1 73 ? 9.136 -0.104 -24.386 1.00 94.25 73 ARG A O 1
ATOM 588 N N . MET A 1 74 ? 8.120 -0.332 -22.386 1.00 93.81 74 MET A N 1
ATOM 589 C CA . MET A 1 74 ? 9.293 -0.084 -21.546 1.00 93.81 74 MET A CA 1
ATOM 590 C C . MET A 1 74 ? 9.519 -1.296 -20.652 1.00 93.81 74 MET A C 1
ATOM 592 O O . MET A 1 74 ? 8.542 -1.869 -20.175 1.00 93.81 74 MET A O 1
ATOM 596 N N . ASN A 1 75 ? 10.771 -1.701 -20.437 1.00 96.69 75 ASN A N 1
ATOM 597 C CA . ASN A 1 75 ? 11.065 -2.734 -19.448 1.00 96.69 75 ASN A CA 1
ATOM 598 C C . ASN A 1 75 ? 11.207 -2.074 -18.073 1.00 96.69 75 ASN A C 1
ATOM 600 O O . ASN A 1 75 ? 11.825 -1.014 -17.958 1.00 96.69 75 ASN A O 1
ATOM 604 N N . PHE A 1 76 ? 10.661 -2.719 -17.047 1.00 98.06 76 PHE A N 1
ATOM 605 C CA . PHE A 1 76 ? 10.906 -2.387 -15.648 1.00 98.06 76 PHE A CA 1
ATOM 606 C C . PHE A 1 76 ? 11.402 -3.630 -14.921 1.00 98.06 76 PHE A C 1
ATOM 608 O O . PHE A 1 76 ? 10.779 -4.687 -15.008 1.00 98.06 76 PHE A O 1
ATOM 615 N N . TYR A 1 77 ? 12.510 -3.490 -14.205 1.00 98.38 77 TYR A N 1
ATOM 616 C CA . TYR A 1 77 ? 13.114 -4.528 -13.380 1.00 98.38 77 TYR A CA 1
ATOM 617 C C . TYR A 1 77 ? 12.722 -4.260 -11.937 1.00 98.38 77 TYR A C 1
ATOM 619 O O . TYR A 1 77 ? 12.991 -3.176 -11.421 1.00 98.38 77 TYR A O 1
ATOM 627 N N . VAL A 1 78 ? 12.057 -5.228 -11.322 1.00 98.50 78 VAL A N 1
ATOM 628 C CA . VAL A 1 78 ? 11.425 -5.091 -10.014 1.00 98.50 78 VAL A CA 1
ATOM 629 C C . VAL A 1 78 ? 12.215 -5.899 -8.998 1.00 98.50 78 VAL A C 1
ATOM 631 O O . VAL A 1 78 ? 12.427 -7.098 -9.182 1.00 98.50 78 VAL A O 1
ATOM 634 N N . LEU A 1 79 ? 12.635 -5.241 -7.926 1.00 98.62 79 LEU A N 1
ATOM 635 C CA . LEU A 1 79 ? 13.179 -5.850 -6.724 1.00 98.62 79 LEU A CA 1
ATOM 636 C C . LEU A 1 79 ? 12.096 -5.854 -5.643 1.00 98.62 79 LEU A C 1
ATOM 638 O O . LEU A 1 79 ? 11.489 -4.828 -5.333 1.00 98.62 79 LEU A O 1
ATOM 642 N N . LYS A 1 80 ? 11.847 -7.013 -5.053 1.00 98.69 80 LYS A N 1
ATOM 643 C CA . LYS A 1 80 ? 10.905 -7.197 -3.957 1.00 98.69 80 LYS A CA 1
ATOM 644 C C . LYS A 1 80 ? 11.529 -6.700 -2.665 1.00 98.69 80 LYS A C 1
ATOM 646 O O . LYS A 1 80 ? 12.688 -6.992 -2.366 1.00 98.69 80 LYS A O 1
ATOM 651 N N . ARG A 1 81 ? 10.746 -5.991 -1.853 1.00 98.69 81 ARG A N 1
ATOM 652 C CA . ARG A 1 81 ? 11.187 -5.664 -0.501 1.00 98.69 81 ARG A CA 1
ATOM 653 C C . ARG A 1 81 ? 11.286 -6.947 0.329 1.00 98.69 81 ARG A C 1
ATOM 655 O O . ARG A 1 81 ? 10.352 -7.753 0.287 1.00 98.69 81 ARG A O 1
ATOM 662 N N . PRO A 1 82 ? 12.375 -7.155 1.093 1.00 98.62 82 PRO A N 1
ATOM 663 C CA . PRO A 1 82 ? 12.503 -8.325 1.952 1.00 98.62 82 PRO A CA 1
ATOM 664 C C . PRO A 1 82 ? 11.270 -8.533 2.847 1.00 98.62 82 PRO A C 1
ATOM 666 O O . PRO A 1 82 ? 10.845 -7.618 3.555 1.00 98.62 82 PRO A O 1
ATOM 669 N N . GLY A 1 83 ? 10.702 -9.742 2.809 1.00 98.38 83 GLY A N 1
ATOM 670 C CA . GLY A 1 83 ? 9.538 -10.134 3.610 1.00 98.38 83 GLY A CA 1
ATOM 671 C C . GLY A 1 83 ? 8.169 -9.771 3.023 1.00 98.38 83 GLY A C 1
ATOM 672 O O . GLY A 1 83 ? 7.169 -9.909 3.723 1.00 98.38 83 GLY A O 1
ATOM 673 N N . VAL A 1 84 ? 8.090 -9.264 1.782 1.00 98.69 84 VAL A N 1
ATOM 674 C CA . VAL A 1 84 ? 6.813 -8.830 1.180 1.00 98.69 84 VAL A CA 1
ATOM 675 C C . VAL A 1 84 ? 5.790 -9.959 1.041 1.00 98.69 84 VAL A C 1
ATOM 677 O O . VAL A 1 84 ? 4.608 -9.728 1.292 1.00 98.69 84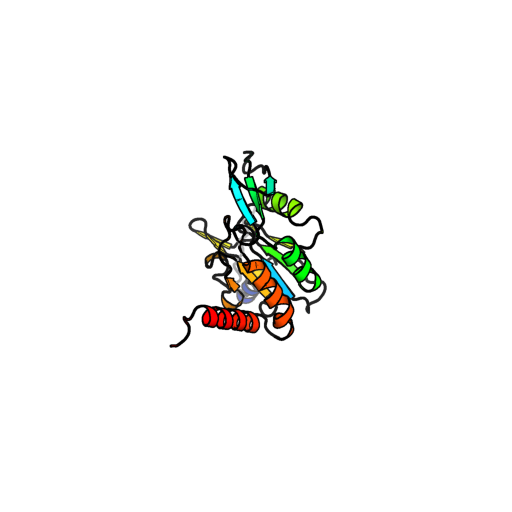 VAL A O 1
ATOM 680 N N . ASP A 1 85 ? 6.228 -11.174 0.707 1.00 98.50 85 ASP A N 1
ATOM 681 C CA . ASP A 1 85 ? 5.331 -12.322 0.542 1.00 98.50 85 ASP A CA 1
ATOM 682 C C . ASP A 1 85 ? 4.724 -12.728 1.887 1.00 98.50 85 ASP A C 1
ATOM 684 O O . ASP A 1 85 ? 3.503 -12.814 2.032 1.00 98.50 85 ASP A O 1
ATOM 688 N N . GLU A 1 86 ? 5.574 -12.902 2.901 1.00 98.38 86 GLU A N 1
ATOM 689 C CA . GLU A 1 86 ? 5.165 -13.256 4.257 1.00 98.38 86 GLU A CA 1
ATOM 690 C C . GLU A 1 86 ? 4.272 -12.175 4.869 1.00 98.38 86 GLU A C 1
ATOM 692 O O . GLU A 1 86 ? 3.270 -12.488 5.516 1.00 98.38 86 GLU A O 1
ATOM 697 N N . PHE A 1 87 ? 4.595 -10.903 4.626 1.00 98.44 87 PHE A N 1
ATOM 698 C CA . PHE A 1 87 ? 3.804 -9.771 5.086 1.00 98.44 87 PHE A CA 1
ATOM 699 C C . PHE A 1 87 ? 2.391 -9.788 4.495 1.00 98.44 87 PHE A C 1
ATOM 701 O O . PHE A 1 87 ? 1.424 -9.734 5.258 1.00 98.44 87 PHE A O 1
ATOM 708 N N . LEU A 1 88 ? 2.254 -9.906 3.166 1.00 98.56 88 LEU A N 1
ATOM 709 C CA . LEU A 1 88 ? 0.948 -9.961 2.498 1.00 98.56 88 LEU A CA 1
ATOM 710 C C . LEU A 1 88 ? 0.133 -11.178 2.960 1.00 98.56 88 LEU A C 1
ATOM 712 O O . LEU A 1 88 ? -1.064 -11.054 3.235 1.00 98.56 88 LEU A O 1
ATOM 716 N N . GLU A 1 89 ? 0.769 -12.341 3.117 1.00 97.69 89 GLU A N 1
ATOM 717 C CA . GLU A 1 89 ? 0.117 -13.545 3.642 1.00 97.69 89 GLU A CA 1
ATOM 718 C C . GLU A 1 89 ? -0.367 -13.386 5.083 1.00 97.69 89 GLU A C 1
ATOM 720 O O . GLU A 1 89 ? -1.437 -13.884 5.435 1.00 97.69 89 GLU A O 1
ATOM 725 N N . ALA A 1 90 ? 0.411 -12.732 5.942 1.00 96.25 90 ALA A N 1
ATOM 726 C CA . ALA A 1 90 ? 0.045 -12.541 7.337 1.00 96.25 90 ALA A CA 1
ATOM 727 C C . ALA A 1 90 ? -1.151 -11.592 7.478 1.00 96.25 90 ALA A C 1
ATOM 729 O O . ALA A 1 90 ? -2.123 -11.917 8.165 1.00 96.25 90 ALA A O 1
ATOM 730 N N . ILE A 1 91 ? -1.113 -10.437 6.806 1.00 96.06 91 ILE A N 1
ATOM 731 C CA . ILE A 1 91 ? -2.153 -9.415 6.976 1.00 96.06 91 ILE A CA 1
ATOM 732 C C . ILE A 1 91 ? -3.465 -9.790 6.276 1.00 96.06 91 ILE A C 1
ATOM 734 O O . ILE A 1 91 ? -4.534 -9.530 6.827 1.00 96.06 91 ILE A O 1
ATOM 738 N N . SER A 1 92 ? -3.415 -10.457 5.119 1.00 96.12 92 SER A N 1
ATOM 739 C CA . SER A 1 92 ? -4.617 -10.832 4.351 1.00 96.12 92 SER A CA 1
ATOM 740 C C . SER A 1 92 ? -5.517 -11.835 5.076 1.00 96.12 92 SER A C 1
ATOM 742 O O . SER A 1 92 ? -6.719 -11.885 4.833 1.00 96.12 92 SER A O 1
ATOM 744 N N . LYS A 1 93 ? -4.974 -12.591 6.039 1.00 94.12 93 LYS A N 1
ATOM 745 C CA . LYS A 1 93 ? -5.755 -13.500 6.897 1.00 94.12 93 LYS A CA 1
ATOM 746 C C . LYS A 1 93 ? -6.734 -12.769 7.818 1.00 94.12 93 LYS A C 1
ATOM 748 O O . LYS A 1 93 ? -7.678 -13.389 8.303 1.00 94.12 93 LYS A O 1
ATOM 753 N N . LYS A 1 94 ? -6.480 -11.493 8.123 1.00 91.94 94 LYS A N 1
ATOM 754 C CA . LYS A 1 94 ? -7.233 -10.718 9.125 1.00 91.94 94 LYS A CA 1
ATOM 755 C C . LYS A 1 94 ? -7.843 -9.429 8.585 1.00 91.94 94 LYS A C 1
ATOM 757 O O . LYS A 1 94 ? -8.855 -8.970 9.114 1.00 91.94 94 LYS A O 1
ATOM 762 N N . TYR A 1 95 ? -7.215 -8.833 7.582 1.00 94.75 95 TYR A N 1
ATOM 763 C CA . TYR A 1 95 ? -7.528 -7.499 7.097 1.00 94.75 95 TYR A CA 1
ATOM 764 C C . TYR A 1 95 ? -7.943 -7.538 5.632 1.00 94.75 95 TYR A C 1
ATOM 766 O O . TYR A 1 95 ? -7.451 -8.349 4.852 1.00 94.75 95 TYR A O 1
ATOM 774 N N . GLU A 1 96 ? -8.809 -6.605 5.249 1.00 97.00 96 GLU A N 1
ATOM 775 C CA . GLU A 1 96 ? -8.949 -6.230 3.848 1.00 97.00 96 GLU A CA 1
ATOM 776 C C . GLU A 1 96 ? -7.661 -5.518 3.418 1.00 97.00 96 GLU A C 1
ATOM 778 O O . GLU A 1 96 ? -7.284 -4.500 4.005 1.00 97.00 96 GLU A O 1
ATOM 783 N N . VAL A 1 97 ? -6.991 -6.050 2.398 1.00 98.25 97 VAL A N 1
ATOM 784 C CA . VAL A 1 97 ? -5.740 -5.487 1.880 1.00 98.25 97 VAL A CA 1
ATOM 785 C C . VAL A 1 97 ? -6.038 -4.728 0.599 1.00 98.25 97 VAL A C 1
ATOM 787 O O . VAL A 1 97 ? -6.539 -5.296 -0.371 1.00 98.25 97 VAL A O 1
ATOM 790 N N . VAL A 1 98 ? -5.718 -3.439 0.580 1.00 98.75 98 VAL A N 1
ATOM 791 C CA . VAL A 1 98 ? -5.911 -2.576 -0.587 1.00 98.75 98 VAL A CA 1
ATOM 792 C C . VAL A 1 98 ? -4.561 -2.034 -1.014 1.00 98.75 98 VAL A C 1
ATOM 794 O O . VAL A 1 98 ? -3.933 -1.307 -0.253 1.00 98.75 98 VAL A O 1
ATOM 797 N N . VAL A 1 99 ? -4.121 -2.324 -2.236 1.00 98.88 99 VAL A N 1
ATOM 798 C CA . VAL A 1 99 ? -2.994 -1.580 -2.813 1.00 98.88 99 VAL A CA 1
ATOM 799 C C . VAL A 1 99 ? -3.538 -0.295 -3.415 1.00 98.88 99 VAL A C 1
ATOM 801 O O . VAL A 1 99 ? -4.411 -0.344 -4.275 1.00 98.88 99 VAL A O 1
ATOM 804 N N . PHE A 1 100 ? -3.030 0.853 -2.974 1.00 98.81 100 PHE A N 1
ATOM 805 C CA . PHE A 1 100 ? -3.364 2.159 -3.529 1.00 98.81 100 PHE A CA 1
ATOM 806 C C . PHE A 1 100 ? -2.075 2.852 -3.953 1.00 98.81 100 PHE A C 1
ATOM 808 O O . PHE A 1 100 ? -1.366 3.396 -3.115 1.00 98.81 100 PHE A O 1
ATOM 815 N N . THR A 1 101 ? -1.769 2.832 -5.249 1.00 98.62 101 THR A N 1
ATOM 816 C CA . THR A 1 101 ? -0.526 3.372 -5.819 1.00 98.62 101 THR A CA 1
ATOM 817 C C . THR A 1 101 ? -0.780 4.640 -6.634 1.00 98.62 101 THR A C 1
ATOM 819 O O . THR A 1 101 ? -1.807 4.780 -7.295 1.00 98.62 101 THR A O 1
ATOM 822 N N . ALA A 1 102 ? 0.192 5.557 -6.637 1.00 97.44 102 ALA A N 1
ATOM 823 C CA . ALA A 1 102 ? 0.241 6.656 -7.603 1.00 97.44 102 ALA A CA 1
ATOM 824 C C . ALA A 1 102 ? 0.828 6.218 -8.965 1.00 97.44 102 ALA A C 1
ATOM 826 O O . ALA A 1 102 ? 1.050 7.052 -9.846 1.00 97.44 102 ALA A O 1
ATOM 827 N N . GLY A 1 103 ? 1.115 4.930 -9.161 1.00 96.62 103 GLY A N 1
ATOM 828 C CA . GLY A 1 103 ? 1.537 4.319 -10.418 1.00 96.62 103 GLY A CA 1
ATOM 829 C C . GLY A 1 103 ? 0.395 4.185 -11.430 1.00 96.62 103 GLY A C 1
ATOM 830 O O . GLY A 1 103 ? -0.781 4.105 -11.073 1.00 96.62 103 GLY A O 1
ATOM 831 N N . LEU A 1 104 ? 0.738 4.184 -12.721 1.00 97.00 104 LEU A N 1
ATOM 832 C CA . LEU A 1 104 ? -0.237 3.945 -13.790 1.00 97.00 104 LEU A CA 1
ATOM 833 C C . LEU A 1 104 ? -0.686 2.482 -13.784 1.00 97.00 104 LEU A C 1
ATOM 835 O O . LEU A 1 104 ? 0.140 1.585 -13.616 1.00 97.00 104 LEU A O 1
ATOM 839 N N . GLU A 1 105 ? -1.969 2.251 -14.055 1.00 98.00 105 GLU A N 1
ATOM 840 C CA . GLU A 1 105 ? -2.558 0.909 -14.093 1.00 98.00 105 GLU A CA 1
ATOM 841 C C . GLU A 1 105 ? -1.807 -0.069 -15.015 1.00 98.00 105 GLU A C 1
ATOM 843 O O . GLU A 1 105 ? -1.483 -1.153 -14.531 1.00 98.00 105 GLU A O 1
ATOM 848 N N . PRO A 1 106 ? -1.417 0.263 -16.269 1.00 97.75 106 PRO A N 1
ATOM 849 C CA . PRO A 1 106 ? -0.711 -0.688 -17.136 1.00 97.75 106 PRO A CA 1
ATOM 850 C C . PRO A 1 106 ? 0.606 -1.215 -16.559 1.00 97.75 106 PRO A C 1
ATOM 852 O O . PRO A 1 106 ? 1.038 -2.302 -16.922 1.00 97.75 106 PRO A O 1
ATOM 855 N N . TYR A 1 107 ? 1.252 -0.440 -15.684 1.00 97.88 107 TYR A N 1
ATOM 856 C CA . TYR A 1 107 ? 2.463 -0.838 -14.971 1.00 97.88 107 TYR A CA 1
ATOM 857 C C . TYR A 1 107 ? 2.124 -1.630 -13.706 1.00 97.88 107 TYR A C 1
ATOM 859 O O . TYR A 1 107 ? 2.568 -2.765 -13.540 1.00 97.88 107 TYR A O 1
ATOM 867 N N . ALA A 1 108 ? 1.313 -1.041 -12.827 1.00 98.44 108 ALA A N 1
ATOM 868 C CA . ALA A 1 108 ? 1.071 -1.589 -11.501 1.00 98.44 108 ALA A CA 1
ATOM 869 C C . ALA A 1 108 ? 0.243 -2.880 -11.538 1.00 98.44 108 ALA A C 1
ATOM 871 O O . ALA A 1 108 ? 0.469 -3.761 -10.718 1.00 98.44 108 ALA A O 1
ATOM 872 N N . SER A 1 109 ? -0.690 -3.024 -12.485 1.00 98.31 109 SER A N 1
ATOM 873 C CA . SER A 1 109 ? -1.463 -4.264 -12.661 1.00 98.31 109 SER A CA 1
ATOM 874 C C . SER A 1 109 ? -0.557 -5.461 -12.963 1.00 98.31 109 SER A C 1
ATOM 876 O O . SER A 1 109 ? -0.593 -6.432 -12.214 1.00 98.31 109 SER A O 1
ATOM 878 N N . LEU A 1 110 ? 0.327 -5.349 -13.963 1.00 98.31 110 LEU A N 1
ATOM 879 C CA . LEU A 1 110 ? 1.281 -6.405 -14.325 1.00 98.31 110 LEU A CA 1
ATOM 880 C C . LEU A 1 110 ? 2.226 -6.762 -13.177 1.00 98.31 110 LEU A C 1
ATOM 882 O O . LEU A 1 110 ? 2.551 -7.929 -12.981 1.00 98.31 110 LEU A O 1
ATOM 886 N N . LEU A 1 111 ? 2.680 -5.756 -12.425 1.00 98.56 111 LEU A N 1
ATOM 887 C CA . LEU A 1 111 ? 3.527 -5.974 -11.257 1.00 98.56 111 LEU A CA 1
ATOM 888 C C . LEU A 1 111 ? 2.778 -6.780 -10.190 1.00 98.56 111 LEU A C 1
ATOM 890 O O . LEU A 1 111 ? 3.286 -7.789 -9.702 1.00 98.56 111 LEU A O 1
ATOM 894 N N . LEU A 1 112 ? 1.560 -6.353 -9.852 1.00 98.75 112 LEU A N 1
ATOM 895 C CA . LEU A 1 112 ? 0.741 -6.981 -8.818 1.00 98.75 112 LEU A CA 1
ATOM 896 C C . LEU A 1 112 ? 0.279 -8.390 -9.199 1.00 98.75 112 LEU A C 1
ATOM 898 O O . LEU A 1 112 ? 0.138 -9.222 -8.310 1.00 98.75 112 LEU A O 1
ATOM 902 N N . ASP A 1 113 ? 0.091 -8.687 -10.485 1.00 98.50 113 ASP A N 1
ATOM 903 C CA . ASP A 1 113 ? -0.217 -10.045 -10.955 1.00 98.50 113 ASP A CA 1
ATOM 904 C C . ASP A 1 113 ? 0.916 -11.039 -10.662 1.00 98.50 113 ASP A C 1
ATOM 906 O O . ASP A 1 113 ? 0.656 -12.211 -10.394 1.00 98.50 113 ASP A O 1
ATOM 910 N N . ILE A 1 114 ? 2.169 -10.576 -10.681 1.00 98.50 114 ILE A N 1
ATOM 911 C CA . ILE A 1 114 ? 3.340 -11.395 -10.339 1.00 98.50 114 ILE A CA 1
ATOM 912 C C . ILE A 1 114 ? 3.570 -11.415 -8.825 1.00 98.50 114 ILE A C 1
ATOM 914 O O . ILE A 1 114 ? 3.920 -12.457 -8.273 1.00 98.50 114 ILE A O 1
ATOM 918 N N . LEU A 1 115 ? 3.395 -10.271 -8.156 1.00 98.56 115 LEU A N 1
ATOM 919 C CA . LEU A 1 115 ? 3.640 -10.131 -6.719 1.00 98.56 115 LEU A CA 1
ATOM 920 C C . LEU A 1 115 ? 2.617 -10.896 -5.870 1.00 98.56 115 LEU A C 1
ATOM 922 O O . LEU A 1 115 ? 2.978 -11.424 -4.824 1.00 98.56 115 LEU A O 1
ATOM 926 N N . ASP A 1 116 ? 1.360 -10.960 -6.311 1.00 98.44 116 ASP A N 1
ATOM 927 C CA . ASP A 1 116 ? 0.253 -11.569 -5.572 1.00 98.44 116 ASP A CA 1
ATOM 928 C C . ASP A 1 116 ? -0.382 -12.756 -6.329 1.00 98.44 116 ASP A C 1
ATOM 930 O O . ASP A 1 116 ? -1.550 -12.708 -6.728 1.00 98.44 116 ASP A O 1
ATOM 934 N N . PRO A 1 117 ? 0.352 -13.871 -6.513 1.00 97.12 117 PRO A N 1
ATOM 935 C CA . PRO A 1 117 ? -0.160 -15.040 -7.228 1.00 97.12 117 PRO A CA 1
ATOM 936 C C . PRO A 1 117 ? -1.271 -15.775 -6.459 1.00 97.12 117 PRO A C 1
ATOM 938 O O . PRO A 1 117 ? -1.941 -16.644 -7.015 1.00 97.12 117 PRO A O 1
ATOM 941 N N . LYS A 1 118 ? -1.445 -15.466 -5.167 1.00 97.81 118 LYS A N 1
ATOM 942 C CA . LYS A 1 118 ? -2.421 -16.100 -4.269 1.00 97.81 118 LYS A CA 1
ATOM 943 C C . LYS A 1 118 ? -3.724 -15.300 -4.139 1.00 97.81 118 LYS A C 1
ATOM 945 O O . LYS A 1 118 ? -4.653 -15.801 -3.510 1.00 97.81 118 LYS A O 1
ATOM 950 N N . GLY A 1 119 ? -3.810 -14.102 -4.724 1.00 97.44 119 GLY A N 1
ATOM 951 C CA . GLY A 1 119 ? -4.999 -13.246 -4.643 1.00 97.44 119 GLY A CA 1
ATOM 952 C C . GLY A 1 119 ? -5.273 -12.724 -3.228 1.00 97.44 119 GLY A C 1
ATOM 953 O O . GLY A 1 119 ? -6.421 -12.690 -2.789 1.00 97.44 119 GLY A O 1
ATOM 954 N N . LEU A 1 120 ? -4.217 -12.372 -2.496 1.00 98.19 120 LEU A N 1
ATOM 955 C CA . LEU A 1 120 ? -4.246 -11.854 -1.127 1.00 98.19 120 LEU A CA 1
ATOM 956 C C . LEU A 1 120 ? -4.698 -10.386 -1.072 1.00 98.19 120 LEU A C 1
ATOM 958 O O . LEU A 1 120 ? -5.218 -9.936 -0.049 1.00 98.19 120 LEU A O 1
ATOM 962 N N . ILE A 1 121 ? -4.499 -9.631 -2.155 1.00 98.50 121 ILE A N 1
ATOM 963 C CA . ILE A 1 121 ? -4.894 -8.227 -2.279 1.00 98.50 121 ILE A CA 1
ATOM 964 C C . ILE A 1 121 ? -6.367 -8.158 -2.682 1.00 98.50 121 ILE A C 1
ATOM 966 O O . ILE A 1 121 ? -6.752 -8.542 -3.784 1.00 98.50 121 ILE A O 1
ATOM 970 N N . SER A 1 122 ? -7.197 -7.607 -1.797 1.00 97.88 122 SER A N 1
ATOM 971 C CA . SER A 1 122 ? -8.646 -7.497 -1.988 1.00 97.88 122 SER A CA 1
ATOM 972 C C . SER A 1 122 ? -9.016 -6.498 -3.087 1.00 97.88 122 SER A C 1
ATOM 974 O O . SER A 1 122 ? -9.912 -6.762 -3.887 1.00 97.88 122 SER A O 1
ATOM 976 N N . HIS A 1 123 ? -8.329 -5.350 -3.139 1.00 98.31 123 HIS A N 1
ATOM 977 C CA . HIS A 1 123 ? -8.580 -4.304 -4.132 1.00 98.31 123 HIS A CA 1
ATOM 978 C C . HIS A 1 123 ? -7.295 -3.601 -4.576 1.00 98.31 123 HIS A C 1
ATOM 980 O O . HIS A 1 123 ? -6.338 -3.471 -3.811 1.00 98.31 123 HIS A O 1
ATOM 986 N N . ARG A 1 124 ? -7.300 -3.106 -5.816 1.00 98.56 124 ARG A N 1
ATOM 987 C CA . ARG A 1 124 ? -6.193 -2.366 -6.427 1.00 98.56 124 ARG A CA 1
ATOM 988 C C . ARG A 1 124 ? -6.718 -1.012 -6.902 1.00 98.56 124 ARG A C 1
ATOM 990 O O . ARG A 1 124 ? -7.672 -0.962 -7.669 1.00 98.56 124 ARG A O 1
ATOM 997 N N . LEU A 1 125 ? -6.120 0.066 -6.412 1.00 98.62 125 LEU A N 1
ATOM 998 C CA . LEU A 1 125 ? -6.404 1.449 -6.782 1.00 98.62 125 LEU A CA 1
ATOM 999 C C . LEU A 1 125 ? -5.138 2.055 -7.390 1.00 98.62 125 LEU A C 1
ATOM 1001 O O . LEU A 1 125 ? -4.051 1.952 -6.814 1.00 98.62 125 LEU A O 1
ATOM 1005 N N . TYR A 1 126 ? -5.282 2.689 -8.548 1.00 98.50 126 TYR A N 1
ATOM 1006 C CA . TYR A 1 126 ? -4.167 3.220 -9.330 1.00 98.50 126 TYR A CA 1
ATOM 1007 C C . TYR A 1 126 ? -4.172 4.754 -9.340 1.00 98.50 126 TYR A C 1
ATOM 1009 O O . TYR A 1 126 ? -4.958 5.405 -8.648 1.00 98.50 126 TYR A O 1
ATOM 1017 N N . ARG A 1 127 ? -3.282 5.354 -10.140 1.00 97.31 127 ARG A N 1
ATOM 1018 C CA . ARG A 1 127 ? -3.123 6.812 -10.257 1.00 97.31 127 ARG A CA 1
ATOM 1019 C C . ARG A 1 127 ? -4.423 7.566 -10.538 1.00 97.31 127 ARG A C 1
ATOM 1021 O O . ARG A 1 127 ? -4.579 8.686 -10.060 1.00 97.31 127 ARG A O 1
ATOM 1028 N N . ASP A 1 128 ? -5.317 6.994 -11.332 1.00 96.00 128 ASP A N 1
ATOM 1029 C CA . ASP A 1 128 ? -6.613 7.584 -11.684 1.00 96.00 128 ASP A CA 1
ATOM 1030 C C . ASP A 1 128 ? -7.560 7.726 -10.480 1.00 96.00 128 ASP A C 1
ATOM 1032 O O . ASP A 1 128 ? -8.411 8.612 -10.456 1.00 96.00 128 ASP A O 1
ATOM 1036 N N . SER A 1 129 ? -7.355 6.909 -9.446 1.00 97.19 129 SER A N 1
ATOM 1037 C CA . SER A 1 129 ? -8.068 6.965 -8.171 1.00 97.19 129 SER A CA 1
ATOM 1038 C C . SER A 1 129 ? -7.495 8.028 -7.224 1.00 97.19 129 SER A C 1
ATOM 1040 O O . SER A 1 129 ? -8.116 8.368 -6.214 1.00 97.19 129 SER A O 1
ATOM 1042 N N . CYS A 1 130 ? -6.306 8.567 -7.512 1.00 96.50 130 CYS A N 1
ATOM 1043 C CA . CYS A 1 130 ? -5.709 9.630 -6.714 1.00 96.50 130 CYS A CA 1
ATOM 1044 C C . CYS A 1 130 ? -6.354 10.991 -7.007 1.00 96.50 130 CYS A C 1
ATOM 1046 O O . CYS A 1 130 ? -6.630 11.362 -8.147 1.00 96.50 130 CYS A O 1
ATOM 1048 N N . LYS A 1 131 ? -6.455 11.827 -5.973 1.00 94.31 131 LYS A N 1
ATOM 1049 C CA . LYS A 1 131 ? -6.717 13.254 -6.139 1.00 94.31 131 LYS A CA 1
ATOM 1050 C C . LYS A 1 131 ? -5.449 13.936 -6.646 1.00 94.31 131 LYS A C 1
ATOM 1052 O O . LYS A 1 131 ? -4.469 14.063 -5.909 1.00 94.31 131 LYS A O 1
ATOM 1057 N N . GLN A 1 132 ? -5.470 14.396 -7.892 1.00 91.00 132 GLN A N 1
ATOM 1058 C CA . GLN A 1 132 ? -4.368 15.167 -8.454 1.00 91.00 132 GLN A CA 1
ATOM 1059 C C . GLN A 1 132 ? -4.423 16.609 -7.936 1.00 91.00 132 GLN A C 1
ATOM 1061 O O . GLN A 1 132 ? -5.364 17.353 -8.207 1.00 91.00 132 GLN A O 1
ATOM 1066 N N . LEU A 1 133 ? -3.400 17.014 -7.189 1.00 84.12 133 LEU A N 1
ATOM 1067 C CA . LEU A 1 133 ? -3.091 18.424 -6.988 1.00 84.12 133 LEU A CA 1
ATOM 1068 C C . LEU A 1 133 ? -2.074 18.831 -8.058 1.00 84.12 133 LEU A C 1
ATOM 1070 O O . LEU A 1 133 ? -1.255 18.012 -8.478 1.00 84.12 133 LEU A O 1
ATOM 1074 N N . GLY A 1 134 ? -2.142 20.076 -8.533 1.00 80.88 134 GLY A N 1
ATOM 1075 C CA . GLY A 1 134 ? -1.266 20.576 -9.600 1.00 80.88 134 GLY A CA 1
ATOM 1076 C C . GLY A 1 134 ? 0.219 20.222 -9.403 1.00 80.88 134 GLY A C 1
ATOM 1077 O O . GLY A 1 134 ? 0.667 19.949 -8.290 1.00 80.88 134 GLY A O 1
ATOM 1078 N N . GLN A 1 135 ? 0.989 20.245 -10.497 1.00 80.75 135 GLN A N 1
ATOM 1079 C CA . GLN A 1 135 ? 2.411 19.851 -10.529 1.00 80.75 135 GLN A CA 1
ATOM 1080 C C . GLN A 1 135 ? 2.662 18.349 -10.278 1.00 80.75 135 GLN A C 1
ATOM 1082 O O . GLN A 1 135 ? 3.647 17.977 -9.648 1.00 80.75 135 GLN A O 1
ATOM 1087 N N . GLY A 1 136 ? 1.776 17.471 -10.763 1.00 79.19 136 GLY A N 1
ATOM 1088 C CA . GLY A 1 136 ? 2.006 16.018 -10.718 1.00 79.19 136 GLY A CA 1
ATOM 1089 C C . GLY A 1 136 ? 1.972 15.416 -9.310 1.00 79.19 136 GLY A C 1
ATOM 1090 O O . GLY A 1 136 ? 2.546 14.356 -9.081 1.00 79.19 136 GLY A O 1
ATOM 1091 N N . ARG A 1 137 ? 1.318 16.088 -8.356 1.00 86.81 137 ARG A N 1
ATOM 1092 C CA . ARG A 1 137 ? 1.168 15.599 -6.985 1.00 86.81 137 ARG A CA 1
ATOM 1093 C C . ARG A 1 137 ? -0.093 14.754 -6.881 1.00 86.81 137 ARG A C 1
ATOM 1095 O O . ARG A 1 137 ? -1.187 15.243 -7.144 1.00 86.81 137 ARG A O 1
ATOM 1102 N N . PHE A 1 138 ? 0.056 13.513 -6.442 1.00 95.50 138 PHE A N 1
ATOM 1103 C CA . PHE A 1 138 ? -1.056 12.587 -6.256 1.00 95.50 138 PHE A CA 1
ATOM 1104 C C . PHE A 1 138 ? -1.306 12.374 -4.766 1.00 95.50 138 PHE A C 1
ATOM 1106 O O . PHE A 1 138 ? -0.381 12.082 -4.013 1.00 95.50 138 PHE A O 1
ATOM 1113 N N . ILE A 1 139 ? -2.553 12.569 -4.345 1.00 96.94 139 ILE A N 1
ATOM 1114 C CA . ILE A 1 139 ? -3.007 12.339 -2.974 1.00 96.94 139 ILE A CA 1
ATOM 1115 C C . ILE A 1 139 ? -3.977 11.164 -2.963 1.00 96.94 139 ILE A C 1
ATOM 1117 O O . ILE A 1 139 ? -4.908 11.097 -3.767 1.00 96.94 139 ILE A O 1
ATOM 1121 N N . LYS A 1 140 ? -3.790 10.271 -2.001 1.00 98.06 140 LYS A N 1
ATOM 1122 C CA . LYS A 1 140 ? -4.637 9.118 -1.719 1.00 98.06 140 LYS A CA 1
ATOM 1123 C C . LYS A 1 140 ? -5.688 9.535 -0.694 1.00 98.06 140 LYS A C 1
ATOM 1125 O O . LYS A 1 140 ? -5.470 9.450 0.509 1.00 98.06 140 LYS A O 1
ATOM 1130 N N . ASP A 1 141 ? -6.808 10.071 -1.176 1.00 97.25 141 ASP A N 1
ATOM 1131 C CA . ASP A 1 141 ? -7.889 10.542 -0.304 1.00 97.25 141 ASP A CA 1
ATOM 1132 C C . ASP A 1 141 ? -8.666 9.355 0.284 1.00 97.25 141 ASP A C 1
ATOM 1134 O O . ASP A 1 141 ? -9.568 8.800 -0.350 1.00 97.25 141 ASP A O 1
ATOM 1138 N N . LEU A 1 142 ? -8.333 8.977 1.521 1.00 98.00 142 LEU A N 1
ATOM 1139 C CA . LEU A 1 142 ? -8.964 7.852 2.211 1.00 98.00 142 LEU A CA 1
ATOM 1140 C C . LEU A 1 142 ? -10.458 8.088 2.474 1.00 98.00 142 LEU A C 1
ATOM 1142 O O . LEU A 1 142 ? -11.192 7.131 2.687 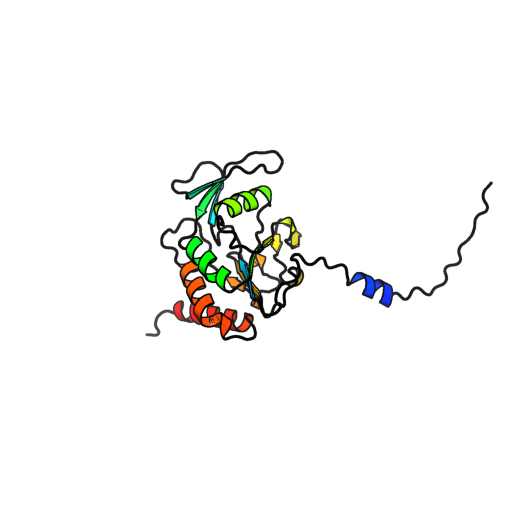1.00 98.00 142 LEU A O 1
ATOM 1146 N N . SER A 1 143 ? -10.962 9.326 2.415 1.00 96.19 143 SER A N 1
ATOM 1147 C CA . SER A 1 143 ? -12.409 9.566 2.541 1.00 96.19 143 SER A CA 1
ATOM 1148 C C . SER A 1 143 ? -13.211 8.994 1.362 1.00 96.19 143 SER A C 1
ATOM 1150 O O . SER A 1 143 ? -14.415 8.763 1.480 1.00 96.19 143 SER A O 1
ATOM 1152 N N . LYS A 1 144 ? -12.547 8.723 0.229 1.00 95.81 144 LYS A N 1
ATOM 1153 C CA . LYS A 1 144 ? -13.175 8.224 -1.000 1.00 95.81 144 LYS A CA 1
ATOM 1154 C C . LYS A 1 144 ? -13.217 6.705 -1.097 1.00 95.81 144 LYS A C 1
ATOM 1156 O O . LYS A 1 144 ? -13.991 6.188 -1.896 1.00 95.81 144 LYS A O 1
ATOM 1161 N N . ILE A 1 145 ? -12.472 5.968 -0.269 1.00 95.25 145 ILE A N 1
ATOM 1162 C CA . ILE A 1 145 ? -12.429 4.496 -0.358 1.00 95.25 145 ILE A CA 1
ATOM 1163 C C . ILE A 1 145 ? -13.703 3.819 0.168 1.00 95.25 145 ILE A C 1
ATOM 1165 O O . ILE A 1 145 ? -13.868 2.616 0.013 1.00 95.25 145 ILE A O 1
ATOM 1169 N N . GLY A 1 146 ? -14.625 4.566 0.786 1.00 94.25 146 GLY A N 1
ATOM 1170 C CA . GLY A 1 146 ? -15.891 4.010 1.271 1.00 94.25 146 GLY A CA 1
ATOM 1171 C C . GLY A 1 146 ? -15.722 3.075 2.474 1.00 94.25 146 GLY A C 1
ATOM 1172 O O . GLY A 1 146 ? -16.391 2.044 2.551 1.00 94.25 146 GLY A O 1
ATOM 1173 N N . ARG A 1 147 ? -14.809 3.415 3.389 1.00 95.06 147 ARG A N 1
ATOM 1174 C CA . ARG A 1 147 ? -14.543 2.710 4.653 1.00 95.06 147 ARG A CA 1
ATOM 1175 C C . ARG A 1 147 ? -14.620 3.709 5.812 1.00 95.06 147 ARG A C 1
ATOM 1177 O O . ARG A 1 147 ? -14.379 4.898 5.610 1.00 95.06 147 ARG A O 1
ATOM 1184 N N . ASP A 1 148 ? -14.951 3.245 7.018 1.00 95.00 148 ASP A N 1
ATOM 1185 C CA . ASP A 1 148 ? -14.848 4.085 8.220 1.00 95.00 148 ASP A CA 1
ATOM 1186 C C . ASP A 1 148 ? -13.366 4.370 8.493 1.00 95.00 148 ASP A C 1
ATOM 1188 O O . ASP A 1 148 ? -12.598 3.440 8.724 1.00 95.00 148 ASP A O 1
ATOM 1192 N N . LEU A 1 149 ? -12.961 5.644 8.509 1.00 96.56 149 LEU A N 1
ATOM 1193 C CA . LEU A 1 149 ? -11.573 6.041 8.770 1.00 96.56 149 LEU A CA 1
ATOM 1194 C C . LEU A 1 149 ? -11.058 5.570 10.137 1.00 96.56 149 LEU A C 1
ATOM 1196 O O . LEU A 1 149 ? -9.851 5.490 10.327 1.00 96.56 149 LEU A O 1
ATOM 1200 N N . LYS A 1 150 ? -11.923 5.221 11.093 1.00 96.12 150 LYS A N 1
ATOM 1201 C CA . LYS A 1 150 ? -11.486 4.592 12.353 1.00 96.12 150 LYS A CA 1
ATOM 1202 C C . LYS A 1 150 ? -10.985 3.159 12.167 1.00 96.12 150 LYS A C 1
ATOM 1204 O O . LYS A 1 150 ? -10.335 2.626 13.058 1.00 96.12 150 LYS A O 1
ATOM 1209 N N . GLN A 1 151 ? -11.305 2.526 11.042 1.00 95.62 151 GLN A N 1
ATOM 1210 C CA . GLN A 1 151 ? -10.955 1.146 10.697 1.00 95.62 151 GLN A CA 1
ATOM 1211 C C . GLN A 1 151 ? -9.989 1.069 9.502 1.00 95.62 151 GLN A C 1
ATOM 1213 O O . GLN A 1 151 ? -9.882 0.018 8.874 1.00 95.62 151 GLN A O 1
ATOM 1218 N N . VAL A 1 152 ? -9.304 2.169 9.168 1.00 97.06 152 VAL A N 1
ATOM 1219 C CA . VAL A 1 152 ? -8.377 2.251 8.029 1.00 97.06 152 VAL A CA 1
ATOM 1220 C C . VAL A 1 152 ? -6.995 2.674 8.508 1.00 97.06 152 VAL A C 1
ATOM 1222 O O . VAL A 1 152 ? -6.865 3.638 9.263 1.00 97.06 152 VAL A O 1
ATOM 1225 N N . VAL A 1 153 ? -5.958 2.007 8.010 1.00 97.94 153 VAL A N 1
ATOM 1226 C CA . VAL A 1 153 ? -4.562 2.459 8.110 1.00 97.94 153 VAL A CA 1
ATOM 1227 C C . VAL A 1 153 ? -3.948 2.484 6.721 1.00 97.94 153 VAL A C 1
ATOM 1229 O O . VAL A 1 153 ? -4.220 1.589 5.929 1.00 97.94 153 VAL A O 1
ATOM 1232 N N . ILE A 1 154 ? -3.125 3.492 6.434 1.00 98.69 154 ILE A N 1
ATOM 1233 C CA . ILE A 1 154 ? -2.296 3.554 5.227 1.00 98.69 154 ILE A CA 1
ATOM 1234 C C . ILE A 1 154 ? -0.813 3.410 5.583 1.00 98.69 154 ILE A C 1
ATOM 1236 O O . ILE A 1 154 ? -0.348 4.019 6.544 1.00 98.69 154 ILE A O 1
ATOM 1240 N N . VAL A 1 155 ? -0.076 2.617 4.807 1.00 98.81 155 VAL A N 1
ATOM 1241 C CA . VAL A 1 155 ? 1.387 2.495 4.857 1.00 98.81 155 VAL A CA 1
ATOM 1242 C C . VAL A 1 155 ? 1.954 2.994 3.534 1.00 98.81 155 VAL A C 1
ATOM 1244 O O . VAL A 1 155 ? 1.580 2.486 2.479 1.00 98.81 155 VAL A O 1
ATOM 1247 N N . ASP A 1 156 ? 2.816 4.004 3.588 1.00 98.81 156 ASP A N 1
ATOM 1248 C CA . ASP A 1 156 ? 3.308 4.721 2.406 1.00 98.81 156 ASP A CA 1
ATOM 1249 C C . ASP A 1 156 ? 4.633 5.417 2.750 1.00 98.81 156 ASP A C 1
ATOM 1251 O O . ASP A 1 156 ? 4.793 5.927 3.868 1.00 98.81 156 ASP A O 1
ATOM 1255 N N . ASP A 1 157 ? 5.601 5.398 1.833 1.00 98.56 157 ASP A N 1
ATOM 1256 C CA . ASP A 1 157 ? 6.923 5.999 2.045 1.00 98.56 157 ASP A CA 1
ATOM 1257 C C . ASP A 1 157 ? 6.907 7.525 1.868 1.00 98.56 157 ASP A C 1
ATOM 1259 O O . ASP A 1 157 ? 7.797 8.224 2.361 1.00 98.56 157 ASP A O 1
ATOM 1263 N N . ASN A 1 158 ? 5.886 8.058 1.191 1.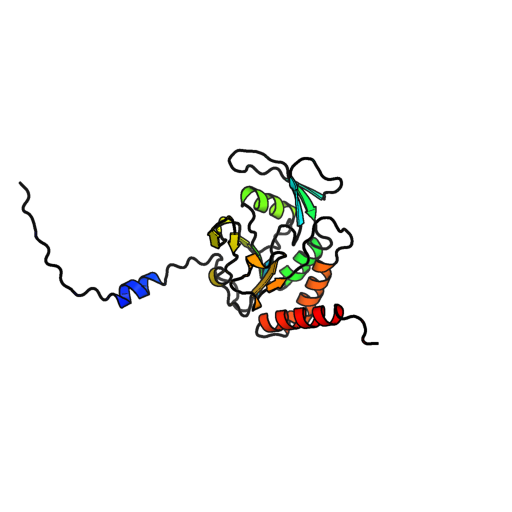00 97.56 158 ASN A N 1
ATOM 1264 C CA . ASN A 1 158 ? 5.792 9.451 0.799 1.00 97.56 158 ASN A CA 1
ATOM 1265 C C . ASN A 1 158 ? 4.722 10.199 1.616 1.00 97.56 158 ASN A C 1
ATOM 1267 O O . ASN A 1 158 ? 3.524 10.125 1.322 1.00 97.56 158 ASN A O 1
ATOM 1271 N N . PRO A 1 159 ? 5.128 11.077 2.556 1.00 96.69 159 PRO A N 1
ATOM 1272 C CA . PRO A 1 159 ? 4.199 11.855 3.373 1.00 96.69 159 PRO A CA 1
ATOM 1273 C C . PRO A 1 159 ? 3.201 12.715 2.607 1.00 96.69 159 PRO A C 1
ATOM 1275 O O . PRO A 1 159 ? 2.163 13.090 3.151 1.00 96.69 159 PRO A O 1
ATOM 1278 N N . LYS A 1 160 ? 3.489 13.044 1.341 1.00 95.75 160 LYS A N 1
ATOM 1279 C CA . LYS A 1 160 ? 2.580 13.825 0.498 1.00 95.75 160 LYS A CA 1
ATOM 1280 C C . LYS A 1 160 ? 1.329 13.027 0.119 1.00 95.75 160 LYS A C 1
ATOM 1282 O O . LYS A 1 160 ? 0.270 13.644 -0.031 1.00 95.75 160 LYS A O 1
ATOM 1287 N N . SER A 1 161 ? 1.438 11.702 0.011 1.00 96.94 161 SER A N 1
ATOM 1288 C CA . SER A 1 161 ? 0.374 10.801 -0.439 1.00 96.94 161 SER A CA 1
ATOM 1289 C C . SER A 1 161 ? -0.829 10.802 0.504 1.00 96.94 161 SER A C 1
ATOM 1291 O O . SER A 1 161 ? -1.965 10.810 0.043 1.00 96.94 161 SER A O 1
ATOM 1293 N N . TYR A 1 162 ? -0.602 10.876 1.816 1.00 97.25 162 TYR A N 1
ATOM 1294 C CA . TYR A 1 162 ? -1.640 10.782 2.853 1.00 97.25 162 TYR A CA 1
ATOM 1295 C C . TYR A 1 162 ? -1.884 12.105 3.597 1.00 97.25 162 TYR A C 1
ATOM 1297 O O . TYR A 1 162 ? -2.396 12.125 4.716 1.00 97.25 162 TYR A O 1
ATOM 1305 N N . THR A 1 163 ? -1.552 13.238 2.970 1.00 96.69 163 THR A N 1
ATOM 1306 C CA . THR A 1 163 ? -1.684 14.584 3.569 1.00 96.69 163 THR A CA 1
ATOM 1307 C C . THR A 1 163 ? -3.089 14.927 4.072 1.00 96.69 163 THR A C 1
ATOM 1309 O O . THR A 1 163 ? -3.213 15.749 4.976 1.00 96.69 163 THR A O 1
ATOM 1312 N N . LEU A 1 164 ? -4.144 14.316 3.522 1.00 96.94 164 LEU A N 1
ATOM 1313 C CA . LEU A 1 164 ? -5.525 14.545 3.963 1.00 96.94 164 LEU A CA 1
ATOM 1314 C C . LEU A 1 164 ? -5.917 13.734 5.207 1.00 96.94 164 LEU A C 1
ATOM 1316 O O . LEU A 1 164 ? -6.866 14.110 5.892 1.00 96.94 164 LEU A O 1
ATOM 1320 N N . GLN A 1 165 ? -5.216 12.638 5.513 1.00 98.44 165 GLN A N 1
ATOM 1321 C CA . GLN A 1 165 ? -5.503 11.765 6.657 1.00 98.44 165 GLN A CA 1
ATOM 1322 C C . GLN A 1 165 ? -4.213 11.285 7.360 1.00 98.44 165 GLN A C 1
ATOM 1324 O O . GLN A 1 165 ? -3.995 10.082 7.504 1.00 98.44 165 GLN A O 1
ATOM 1329 N N . PRO A 1 166 ? -3.350 12.192 7.860 1.00 98.06 166 PRO A N 1
ATOM 1330 C CA . PRO A 1 166 ? -2.068 11.810 8.463 1.00 98.06 166 PRO A CA 1
ATOM 1331 C C . PRO A 1 166 ? -2.215 10.952 9.728 1.00 98.06 166 PRO A C 1
ATOM 1333 O O . PRO A 1 166 ? -1.356 10.125 10.007 1.00 98.06 166 PRO A O 1
ATOM 1336 N N . ALA A 1 167 ? -3.319 11.087 10.472 1.00 98.12 167 ALA A N 1
ATOM 1337 C CA . ALA A 1 167 ? -3.595 10.266 11.656 1.00 98.12 167 ALA A CA 1
ATOM 1338 C C . ALA A 1 167 ? -3.838 8.778 11.331 1.00 98.12 167 ALA A C 1
ATOM 1340 O O . ALA A 1 167 ? -3.789 7.937 12.224 1.00 98.12 167 ALA A O 1
ATOM 1341 N N . ASN A 1 168 ? -4.120 8.455 10.067 1.00 98.50 168 ASN A N 1
ATOM 1342 C CA . ASN A 1 168 ? -4.296 7.091 9.582 1.00 98.50 168 ASN A CA 1
ATOM 1343 C C . ASN A 1 168 ? -2.991 6.482 9.051 1.00 98.50 168 ASN A C 1
ATOM 1345 O O . ASN A 1 168 ? -2.997 5.320 8.655 1.00 98.50 168 ASN A O 1
ATOM 1349 N N . ALA A 1 169 ? -1.901 7.250 8.993 1.00 98.44 169 ALA A N 1
ATOM 1350 C CA . ALA A 1 169 ? -0.710 6.870 8.253 1.00 98.44 169 ALA A CA 1
ATOM 1351 C C . ALA A 1 169 ? 0.402 6.326 9.150 1.00 98.44 169 ALA A C 1
ATOM 1353 O O . ALA A 1 169 ? 0.785 6.950 10.139 1.00 98.44 169 ALA A O 1
ATOM 1354 N N . ILE A 1 170 ? 0.970 5.196 8.742 1.00 98.06 170 ILE A N 1
ATOM 1355 C CA . ILE A 1 170 ? 2.253 4.700 9.226 1.00 98.06 170 ILE A CA 1
ATOM 1356 C C . ILE A 1 170 ? 3.294 5.013 8.144 1.00 98.06 170 ILE A C 1
ATOM 1358 O O . ILE A 1 170 ? 3.299 4.349 7.106 1.00 98.06 170 ILE A O 1
ATOM 1362 N N . PRO A 1 171 ? 4.174 6.008 8.355 1.00 98.06 171 PRO A N 1
ATOM 1363 C CA . PRO A 1 171 ? 5.285 6.256 7.453 1.00 98.06 171 PRO A CA 1
ATOM 1364 C C . PRO A 1 171 ? 6.229 5.056 7.484 1.00 98.06 171 PRO A C 1
ATOM 1366 O O . PRO A 1 171 ? 6.632 4.610 8.562 1.00 98.06 171 PRO A O 1
ATOM 1369 N N . ILE A 1 172 ? 6.606 4.563 6.312 1.00 98.25 172 ILE A N 1
ATOM 1370 C CA . ILE A 1 172 ? 7.598 3.497 6.167 1.00 98.25 172 ILE A CA 1
ATOM 1371 C C . ILE A 1 172 ? 8.871 4.065 5.540 1.00 98.25 172 ILE A C 1
ATOM 1373 O O . ILE A 1 172 ? 8.829 5.020 4.766 1.00 98.25 172 ILE A O 1
ATOM 1377 N N . LYS A 1 173 ? 10.037 3.507 5.882 1.00 97.88 173 LYS A N 1
ATOM 1378 C CA . LYS A 1 173 ? 11.283 3.870 5.196 1.00 97.88 173 LYS A CA 1
ATOM 1379 C C . LYS A 1 173 ? 11.151 3.514 3.709 1.00 97.88 173 LYS A C 1
ATOM 1381 O O . LYS A 1 173 ? 10.785 2.380 3.392 1.00 97.88 173 LYS A O 1
ATOM 1386 N N . ARG A 1 174 ? 11.519 4.450 2.834 1.00 98.38 174 ARG A N 1
ATOM 1387 C CA . ARG A 1 174 ? 11.694 4.225 1.393 1.00 98.38 174 ARG A CA 1
ATOM 1388 C C . ARG A 1 174 ? 12.620 3.026 1.148 1.00 98.38 174 ARG A C 1
ATOM 1390 O O . ARG A 1 174 ? 13.708 2.967 1.726 1.00 98.38 174 ARG A O 1
ATOM 1397 N N . PHE A 1 175 ? 12.174 2.071 0.341 1.00 98.50 175 PHE A N 1
ATOM 1398 C CA . PHE A 1 175 ? 12.947 0.895 -0.059 1.00 98.50 175 PHE A CA 1
ATOM 1399 C C . PHE A 1 175 ? 13.521 1.080 -1.461 1.00 98.50 175 PHE A C 1
ATOM 1401 O O . PHE A 1 175 ? 12.791 1.460 -2.364 1.00 98.50 175 PHE A O 1
ATOM 1408 N N . GLU A 1 176 ? 14.808 0.787 -1.641 1.00 96.25 176 GLU A N 1
ATOM 1409 C CA . GLU A 1 176 ? 15.481 0.879 -2.943 1.00 96.25 176 GLU A CA 1
ATOM 1410 C C . GLU A 1 176 ? 16.196 -0.444 -3.249 1.00 96.25 176 GLU A C 1
ATOM 1412 O O . GLU A 1 176 ? 15.746 -1.201 -4.103 1.00 96.25 176 GLU A O 1
ATOM 1417 N N . ASP A 1 177 ? 17.250 -0.787 -2.504 1.00 94.00 177 ASP A N 1
ATOM 1418 C CA . ASP A 1 177 ? 18.049 -1.997 -2.767 1.00 94.00 177 ASP A CA 1
ATOM 1419 C C . ASP A 1 177 ? 18.595 -2.701 -1.505 1.00 94.00 177 ASP A C 1
ATOM 1421 O O . ASP A 1 177 ? 19.362 -3.665 -1.591 1.00 94.00 177 ASP A O 1
ATOM 1425 N N . ASP A 1 178 ? 18.189 -2.254 -0.313 1.00 95.19 178 ASP A N 1
ATOM 1426 C CA . ASP A 1 178 ? 18.691 -2.777 0.960 1.00 95.19 178 ASP A CA 1
ATOM 1427 C C . ASP A 1 178 ? 18.123 -4.172 1.269 1.00 95.19 178 ASP A C 1
ATOM 1429 O O . ASP A 1 178 ? 17.065 -4.324 1.878 1.00 95.19 178 ASP A O 1
ATOM 1433 N N . ILE A 1 179 ? 18.861 -5.222 0.906 1.00 92.81 179 ILE A N 1
ATOM 1434 C CA . ILE A 1 179 ? 18.486 -6.621 1.189 1.00 92.81 179 ILE A CA 1
ATOM 1435 C C . ILE A 1 179 ? 18.422 -6.957 2.690 1.00 92.81 179 ILE A C 1
ATOM 1437 O O . ILE A 1 179 ? 17.914 -8.014 3.072 1.00 92.81 179 ILE A O 1
ATOM 1441 N N . LYS A 1 180 ? 18.969 -6.091 3.555 1.00 96.50 180 LYS A N 1
ATOM 1442 C CA . LYS A 1 180 ? 18.880 -6.221 5.013 1.00 96.50 180 LYS A CA 1
ATOM 1443 C C . LYS A 1 180 ? 17.710 -5.424 5.587 1.00 96.50 180 LYS A C 1
ATOM 1445 O O . LYS A 1 180 ? 17.585 -5.379 6.810 1.00 96.50 180 LYS A O 1
ATOM 1450 N N . ASP A 1 181 ? 16.861 -4.822 4.749 1.00 97.94 181 ASP A N 1
ATOM 1451 C CA . ASP A 1 181 ? 15.625 -4.178 5.184 1.00 97.94 181 ASP A CA 1
ATOM 1452 C C . ASP A 1 181 ? 14.752 -5.174 5.972 1.00 97.94 181 ASP A C 1
ATOM 1454 O O . ASP A 1 181 ? 14.714 -6.381 5.706 1.00 97.94 181 ASP A O 1
ATOM 1458 N N . ARG A 1 182 ? 14.111 -4.654 7.020 1.00 97.69 182 ARG A N 1
ATOM 1459 C CA . ARG A 1 182 ? 13.257 -5.397 7.960 1.00 97.69 182 ARG A CA 1
ATOM 1460 C C . ARG A 1 182 ? 11.971 -4.631 8.271 1.00 97.69 182 ARG A C 1
ATOM 1462 O O . ARG A 1 182 ? 11.315 -4.906 9.272 1.00 97.69 182 ARG A O 1
ATOM 1469 N N . GLU A 1 183 ? 11.621 -3.618 7.482 1.00 98.25 183 GLU A N 1
ATOM 1470 C CA . GLU A 1 183 ? 10.501 -2.733 7.819 1.00 98.25 183 GLU A CA 1
ATOM 1471 C C . GLU A 1 183 ? 9.154 -3.449 7.683 1.00 98.25 183 GLU A C 1
ATOM 1473 O O . GLU A 1 183 ? 8.298 -3.294 8.555 1.00 98.25 183 GLU A O 1
ATOM 1478 N N . LEU A 1 184 ? 8.988 -4.305 6.666 1.00 98.38 184 LEU A N 1
ATOM 1479 C CA . LEU A 1 184 ? 7.776 -5.122 6.521 1.00 98.38 184 LEU A CA 1
ATOM 1480 C C . LEU A 1 184 ? 7.634 -6.150 7.650 1.00 98.38 184 LEU A C 1
ATOM 1482 O O . LEU A 1 184 ? 6.528 -6.352 8.145 1.00 98.38 184 LEU A O 1
ATOM 1486 N N . GLU A 1 185 ? 8.738 -6.723 8.140 1.00 96.88 185 GLU A N 1
ATOM 1487 C CA . GLU A 1 185 ? 8.718 -7.606 9.316 1.00 96.88 185 GLU A CA 1
ATOM 1488 C C . GLU A 1 185 ? 8.244 -6.854 10.572 1.00 96.88 185 GLU A C 1
ATOM 1490 O O . GLU A 1 185 ? 7.363 -7.325 11.294 1.00 96.88 185 GLU A O 1
ATOM 1495 N N . LYS A 1 186 ? 8.763 -5.642 10.817 1.00 95.44 186 LYS A N 1
ATOM 1496 C CA . LYS A 1 186 ? 8.327 -4.801 11.947 1.00 95.44 186 LYS A CA 1
ATOM 1497 C C . LYS A 1 186 ? 6.837 -4.464 11.863 1.00 95.44 186 LYS A C 1
ATOM 1499 O O . LYS A 1 186 ? 6.144 -4.495 12.883 1.00 95.44 186 LYS A O 1
ATOM 1504 N N . LEU A 1 187 ? 6.342 -4.140 10.666 1.00 95.94 187 LEU A N 1
ATOM 1505 C CA . LEU A 1 187 ? 4.924 -3.857 10.433 1.00 95.94 187 LEU A CA 1
ATOM 1506 C C . LEU A 1 187 ? 4.051 -5.094 10.622 1.00 95.94 187 LEU A C 1
ATOM 1508 O O . LEU A 1 187 ? 3.010 -4.995 11.268 1.00 95.94 187 LEU A O 1
ATOM 1512 N N . MET A 1 188 ? 4.493 -6.255 10.136 1.00 94.38 188 MET A N 1
ATOM 1513 C CA . MET A 1 188 ? 3.820 -7.534 10.356 1.00 94.38 188 MET A CA 1
ATOM 1514 C C . MET A 1 188 ? 3.614 -7.787 11.853 1.00 94.38 188 MET A C 1
ATOM 1516 O O . MET A 1 188 ? 2.482 -7.953 12.306 1.00 94.38 188 MET A O 1
ATOM 1520 N N . VAL A 1 189 ? 4.689 -7.698 12.648 1.00 92.94 189 VAL A N 1
ATOM 1521 C CA . VAL A 1 189 ? 4.635 -7.883 14.108 1.00 92.94 189 VAL A CA 1
ATOM 1522 C C . VAL A 1 189 ? 3.697 -6.869 14.768 1.00 92.94 189 VAL A C 1
ATOM 1524 O O . VAL A 1 189 ? 2.955 -7.209 15.696 1.00 92.94 189 VAL A O 1
ATOM 1527 N N . PHE A 1 190 ? 3.706 -5.616 14.307 1.00 92.06 190 PHE A N 1
ATOM 1528 C CA . PHE A 1 190 ? 2.797 -4.593 14.812 1.00 92.06 190 PHE A CA 1
ATOM 1529 C C . PHE A 1 190 ? 1.328 -4.940 14.525 1.00 92.06 190 PHE A C 1
ATOM 1531 O O . PHE A 1 190 ? 0.510 -4.926 15.454 1.00 92.06 190 PHE A O 1
ATOM 1538 N N . PHE A 1 191 ? 1.000 -5.293 13.282 1.00 90.94 191 PHE A N 1
ATOM 1539 C CA . PHE A 1 191 ? -0.359 -5.617 12.855 1.00 90.94 191 PHE A CA 1
ATOM 1540 C C . PHE A 1 191 ? -0.900 -6.904 13.479 1.00 90.94 191 PHE A C 1
ATOM 1542 O O . PHE A 1 191 ? -2.085 -6.966 13.804 1.00 90.94 191 PHE A O 1
ATOM 1549 N N . GLU A 1 192 ? -0.056 -7.907 13.716 1.00 86.62 192 GLU A N 1
ATOM 1550 C CA . GLU A 1 192 ? -0.471 -9.147 14.374 1.00 86.62 192 GLU A CA 1
ATOM 1551 C C . GLU A 1 192 ? -0.766 -8.964 15.864 1.00 86.62 192 GLU A C 1
ATOM 1553 O O . GLU A 1 192 ? -1.709 -9.570 16.377 1.00 86.62 192 GLU A O 1
ATOM 1558 N N . ARG A 1 193 ? 0.037 -8.150 16.565 1.00 81.44 193 ARG A N 1
ATOM 1559 C CA . ARG A 1 193 ? 0.004 -8.061 18.035 1.00 81.44 193 ARG A CA 1
ATOM 1560 C C . ARG A 1 193 ? -0.833 -6.917 18.588 1.00 81.44 193 ARG A C 1
ATOM 1562 O O . ARG A 1 193 ? -1.313 -7.022 19.712 1.00 81.44 193 ARG A O 1
ATOM 1569 N N . ASN A 1 194 ? -0.931 -5.796 17.875 1.00 71.56 194 ASN A N 1
ATOM 1570 C CA . ASN A 1 194 ? -1.412 -4.552 18.480 1.00 71.56 194 ASN A CA 1
ATOM 1571 C C . ASN A 1 194 ? -2.728 -4.055 17.907 1.00 71.56 194 ASN A C 1
ATOM 1573 O O . ASN A 1 194 ? -3.510 -3.499 18.669 1.00 71.56 194 ASN A O 1
ATOM 1577 N N . LEU A 1 195 ? -2.980 -4.226 16.608 1.00 72.88 195 LEU A N 1
ATOM 1578 C CA . LEU A 1 195 ? -4.121 -3.577 15.965 1.00 72.88 195 LEU A CA 1
ATOM 1579 C C . LEU A 1 195 ? -5.453 -4.003 16.584 1.00 72.88 195 LEU A C 1
ATOM 1581 O O . LEU A 1 195 ? -6.238 -3.135 16.965 1.00 72.88 195 LEU A O 1
ATOM 1585 N N . ASP A 1 196 ? -5.689 -5.305 16.749 1.00 72.00 196 ASP A N 1
ATOM 1586 C CA . ASP A 1 196 ? -6.957 -5.873 17.240 1.00 72.00 196 ASP A CA 1
ATOM 1587 C C . ASP A 1 196 ? -7.395 -5.319 18.616 1.00 72.00 196 ASP A C 1
ATOM 1589 O O . ASP A 1 196 ? -8.586 -5.281 18.918 1.00 72.00 196 ASP A O 1
ATOM 1593 N N . GLY A 1 197 ? -6.457 -4.805 19.423 1.00 80.69 197 GLY A N 1
ATOM 1594 C CA . GLY A 1 197 ? -6.736 -4.226 20.742 1.00 80.69 197 GLY A CA 1
ATOM 1595 C C . GLY A 1 197 ? -7.338 -2.815 20.736 1.00 80.69 197 GLY A C 1
ATOM 1596 O O . GLY A 1 197 ? -7.797 -2.353 21.779 1.00 80.69 197 GLY A O 1
ATOM 1597 N N . PHE A 1 198 ? -7.353 -2.115 19.598 1.00 87.00 198 PHE A N 1
ATOM 1598 C CA . PHE A 1 198 ? -7.842 -0.733 19.509 1.00 87.00 198 PHE A CA 1
ATOM 1599 C C . PHE A 1 198 ? -9.200 -0.659 18.829 1.00 87.00 198 PHE A C 1
ATOM 1601 O O . PHE A 1 198 ? -9.397 -1.264 17.783 1.00 87.00 198 PHE A O 1
ATOM 1608 N N . LYS A 1 199 ? -10.136 0.126 19.375 1.00 91.31 199 LYS A N 1
ATOM 1609 C CA . LYS A 1 199 ? -11.422 0.407 18.709 1.00 91.31 199 LYS A CA 1
ATOM 1610 C C . LYS A 1 199 ? -11.247 1.318 17.491 1.00 91.31 199 LYS A C 1
ATOM 1612 O O . LYS A 1 199 ? -11.994 1.190 16.526 1.00 91.31 199 LYS A O 1
ATOM 1617 N N . ASP A 1 200 ? -10.280 2.225 17.557 1.00 94.75 200 ASP A N 1
ATOM 1618 C CA . ASP A 1 200 ? -9.913 3.161 16.501 1.00 94.75 200 ASP A CA 1
ATOM 1619 C C . ASP A 1 200 ? -8.453 2.909 16.117 1.00 94.75 200 ASP A C 1
ATOM 1621 O O . ASP A 1 200 ? -7.549 3.032 16.943 1.00 94.75 200 ASP A O 1
ATOM 1625 N N . MET A 1 201 ? -8.204 2.516 14.872 1.00 94.75 201 MET A N 1
ATOM 1626 C CA . MET A 1 201 ? -6.862 2.155 14.417 1.00 94.75 201 MET A CA 1
ATOM 1627 C C . MET A 1 201 ? -5.895 3.341 14.441 1.00 94.75 201 MET A C 1
ATOM 1629 O O . MET A 1 201 ? -4.688 3.128 14.506 1.00 94.75 201 MET A O 1
ATOM 1633 N N . ARG A 1 202 ? -6.392 4.583 14.473 1.00 96.19 202 ARG A N 1
ATOM 1634 C CA . ARG A 1 202 ? -5.553 5.784 14.599 1.00 96.19 202 ARG A CA 1
ATOM 1635 C C . ARG A 1 202 ? -4.840 5.845 15.953 1.00 96.19 202 ARG A C 1
ATOM 1637 O O . ARG A 1 202 ? -3.711 6.324 16.031 1.00 96.19 202 ARG A O 1
ATOM 1644 N N . ASP A 1 203 ? -5.439 5.279 17.002 1.00 95.31 203 ASP A N 1
ATOM 1645 C CA . ASP A 1 203 ? -4.781 5.127 18.305 1.00 95.31 203 ASP A CA 1
ATOM 1646 C C . ASP A 1 203 ? -3.640 4.099 18.236 1.00 95.31 203 ASP A C 1
ATOM 1648 O O . ASP A 1 203 ? -2.578 4.288 18.835 1.00 95.31 203 ASP A O 1
ATOM 1652 N N . ALA A 1 204 ? -3.827 3.029 17.455 1.00 92.44 204 ALA A N 1
ATOM 1653 C CA . ALA A 1 204 ? -2.783 2.040 17.207 1.00 92.44 204 ALA A CA 1
ATOM 1654 C C . ALA A 1 204 ? -1.617 2.649 16.410 1.00 92.44 204 ALA A C 1
ATOM 1656 O O . ALA A 1 204 ? -0.460 2.428 16.766 1.00 92.44 204 ALA A O 1
ATOM 1657 N N . VAL A 1 205 ? -1.917 3.443 15.372 1.00 94.88 205 VAL A N 1
ATOM 1658 C CA . VAL A 1 205 ? -0.919 4.197 14.593 1.00 94.88 205 VAL A CA 1
ATOM 1659 C C . VAL A 1 205 ? -0.115 5.106 15.514 1.00 94.88 205 VAL A C 1
ATOM 1661 O O . VAL A 1 205 ? 1.110 5.031 15.524 1.00 94.88 205 VAL A O 1
ATOM 1664 N N . LYS A 1 206 ? -0.783 5.898 16.359 1.00 94.50 206 LYS A N 1
ATOM 1665 C CA . LYS A 1 206 ? -0.106 6.757 17.335 1.00 94.50 206 LYS A CA 1
ATOM 1666 C C . LYS A 1 206 ? 0.849 5.960 18.232 1.00 94.50 206 LYS A C 1
ATOM 1668 O O . LYS A 1 206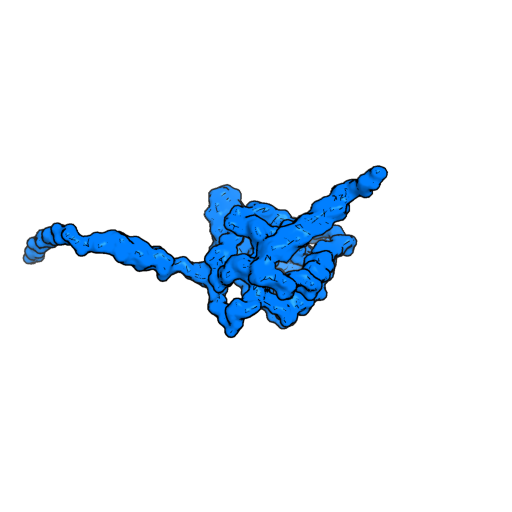 ? 2.008 6.337 18.367 1.00 94.50 206 LYS A O 1
ATOM 1673 N N . LYS A 1 207 ? 0.405 4.818 18.773 1.00 90.88 207 LYS A N 1
ATOM 1674 C CA . LYS A 1 207 ? 1.259 3.939 19.592 1.00 90.88 207 LYS A CA 1
ATOM 1675 C C . LYS A 1 207 ? 2.477 3.413 18.823 1.00 90.88 207 LYS A C 1
ATOM 1677 O O . LYS A 1 207 ? 3.554 3.310 19.410 1.00 90.88 207 LYS A O 1
ATOM 1682 N N . TYR A 1 208 ? 2.320 3.057 17.547 1.00 90.81 208 TYR A N 1
ATOM 1683 C CA . TYR A 1 208 ? 3.436 2.621 16.703 1.00 90.81 208 TYR A CA 1
ATOM 1684 C C . TYR A 1 208 ? 4.491 3.724 16.558 1.00 90.81 208 TYR A C 1
ATOM 1686 O O . TYR A 1 208 ? 5.680 3.470 16.751 1.00 90.81 208 TYR A O 1
ATOM 1694 N N . LEU A 1 209 ? 4.047 4.953 16.281 1.00 91.25 209 LEU A N 1
ATOM 1695 C CA . LEU A 1 209 ? 4.923 6.114 16.123 1.00 91.25 209 LEU A CA 1
ATOM 1696 C C . LEU A 1 209 ? 5.652 6.454 17.430 1.00 91.25 209 LEU A C 1
ATOM 1698 O O . LEU A 1 209 ? 6.878 6.544 17.433 1.00 91.25 209 LEU A O 1
ATOM 1702 N N . ASP A 1 210 ? 4.927 6.508 18.551 1.00 88.56 210 ASP A N 1
ATOM 1703 C CA . ASP A 1 210 ? 5.502 6.775 19.876 1.00 88.56 210 ASP A CA 1
ATOM 1704 C C . ASP A 1 210 ? 6.563 5.722 20.268 1.00 88.56 210 ASP A C 1
ATOM 1706 O O . ASP A 1 210 ? 7.563 6.033 20.922 1.00 88.56 210 ASP A O 1
ATOM 1710 N N . GLY A 1 211 ? 6.358 4.456 19.883 1.00 78.88 211 GLY A N 1
ATOM 1711 C CA . GLY A 1 211 ? 7.305 3.365 20.126 1.00 78.88 211 GLY A CA 1
ATOM 1712 C C . GLY A 1 211 ? 8.570 3.452 19.268 1.00 78.88 211 GLY A C 1
ATOM 1713 O O . GLY A 1 211 ? 9.666 3.183 19.764 1.00 78.88 211 GLY A O 1
ATOM 1714 N N . ASN A 1 212 ? 8.437 3.865 18.006 1.00 68.06 212 ASN A N 1
ATOM 1715 C CA . ASN A 1 212 ? 9.576 4.073 17.111 1.00 68.06 212 ASN A CA 1
ATOM 1716 C C . ASN A 1 212 ? 10.414 5.294 17.515 1.00 68.06 212 ASN A C 1
ATOM 1718 O O . ASN A 1 212 ? 11.640 5.236 17.424 1.00 68.06 212 ASN A O 1
ATOM 1722 N N . ASP A 1 213 ? 9.792 6.362 18.018 1.00 61.78 213 ASP A N 1
ATOM 1723 C CA . ASP A 1 213 ? 10.518 7.544 18.497 1.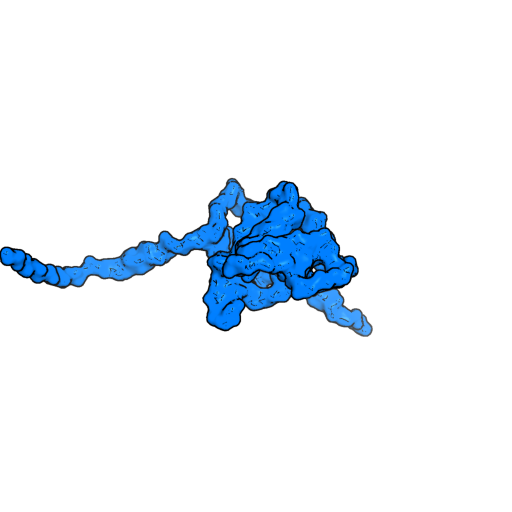00 61.78 213 ASP A CA 1
ATOM 1724 C C . ASP A 1 213 ? 11.382 7.234 19.726 1.00 61.78 213 ASP A C 1
ATOM 1726 O O . ASP A 1 213 ? 12.512 7.713 19.828 1.00 61.78 213 ASP A O 1
ATOM 1730 N N . ARG A 1 214 ? 10.921 6.351 20.623 1.00 55.22 214 ARG A N 1
ATOM 1731 C CA . ARG A 1 214 ? 11.717 5.895 21.779 1.00 55.22 214 ARG A CA 1
ATOM 1732 C C . ARG A 1 214 ? 12.939 5.064 21.386 1.00 55.22 214 ARG A C 1
ATOM 1734 O O . ARG A 1 214 ? 13.940 5.120 22.087 1.00 55.22 214 ARG A O 1
ATOM 1741 N N . MET A 1 215 ? 12.886 4.327 20.273 1.00 51.03 215 MET A N 1
ATOM 1742 C CA . MET A 1 215 ? 14.046 3.591 19.741 1.00 51.03 215 MET A CA 1
ATOM 1743 C C . MET A 1 215 ? 15.026 4.482 18.962 1.00 51.03 215 MET A C 1
ATOM 1745 O O . MET A 1 215 ? 16.140 4.053 18.672 1.00 51.03 215 MET A O 1
ATOM 1749 N N . ARG A 1 216 ? 14.622 5.709 18.608 1.00 48.97 216 ARG A N 1
ATOM 1750 C CA . ARG A 1 216 ? 15.465 6.701 17.919 1.00 48.97 216 ARG A CA 1
ATOM 1751 C C . ARG A 1 216 ? 16.187 7.652 18.873 1.00 48.97 216 ARG A C 1
ATOM 1753 O O . ARG A 1 216 ? 17.087 8.362 18.430 1.00 48.97 216 ARG A O 1
ATOM 1760 N N . GLN A 1 217 ? 15.826 7.679 20.157 1.00 37.28 217 GLN A N 1
ATOM 1761 C CA . GLN A 1 217 ? 16.586 8.427 21.157 1.00 37.28 217 GLN A CA 1
ATOM 1762 C C . GLN A 1 217 ? 17.841 7.630 21.553 1.00 37.28 217 GLN A C 1
ATOM 1764 O O . GLN A 1 217 ? 17.736 6.427 21.803 1.00 37.28 217 GLN A O 1
ATOM 1769 N N . PRO A 1 218 ? 19.033 8.258 21.597 1.00 37.94 218 PRO A N 1
ATOM 1770 C CA . PRO A 1 218 ? 20.218 7.597 22.131 1.00 37.94 218 PRO A CA 1
ATOM 1771 C C . PRO A 1 218 ? 19.960 7.179 23.589 1.00 37.94 218 PRO A C 1
ATOM 1773 O O . PRO A 1 218 ? 19.157 7.833 24.262 1.00 37.94 218 PRO A O 1
ATOM 1776 N N . PRO A 1 219 ? 20.619 6.116 24.096 1.00 41.38 219 PRO A N 1
ATOM 1777 C CA . PRO A 1 219 ? 20.494 5.737 25.496 1.00 41.38 219 PRO A CA 1
ATOM 1778 C C . PRO A 1 219 ? 20.794 6.960 26.361 1.00 41.38 219 PRO A C 1
ATOM 1780 O O . PRO A 1 219 ? 21.839 7.592 26.195 1.00 41.38 219 PRO A O 1
ATOM 1783 N N . SER A 1 220 ? 19.864 7.320 27.242 1.00 51.19 220 SER A N 1
ATOM 1784 C CA . SER A 1 220 ? 20.123 8.316 28.276 1.00 51.19 220 SER A CA 1
ATOM 1785 C C . SER A 1 220 ? 21.314 7.834 29.105 1.00 51.19 220 SER A C 1
ATOM 1787 O O . SER A 1 220 ? 21.251 6.730 29.651 1.00 51.19 220 SER A O 1
ATOM 1789 N N . LEU A 1 221 ? 22.388 8.634 29.103 1.00 44.41 221 LEU A N 1
ATOM 1790 C CA . LEU A 1 221 ? 23.611 8.432 29.887 1.00 44.41 221 LEU A CA 1
ATOM 1791 C C . LEU A 1 221 ? 23.311 8.302 31.383 1.00 44.41 221 LEU A C 1
ATOM 1793 O O . LEU A 1 221 ? 22.421 9.041 31.865 1.00 44.41 221 LEU A O 1
#

Organism: NCBI:txid34281

InterPro domains:
  IPR004274 FCP1 homology domain [PF03031] (40-202)
  IPR004274 FCP1 homology domain [PS50969] (34-194)
  IPR004274 FCP1 homology domain [SM00577] (37-182)
  IPR011948 Dullard phosphatase domain, eukaryotic [TIGR02251] (39-204)
  IPR023214 HAD superfamily [G3DSA:3.40.50.1000] (31-211)
  IPR036412 HAD-like superfamily [SSF56784] (32-205)
  IPR050365 Mitochondrial import inner membrane translocase subunit TIM50 [PTHR12210] (37-205)

Radius of gyration: 22.28 Å; chains: 1; bounding box: 69×50×68 Å

Secondary structure (DSSP, 8-state):
-PPP----------HHHHHHTTSS----SSPPPS-TT--EEEE--BTTTEEEEESSPPS--SEEE--EETTEE--EEEEEPTTHHHHHHHHHTTSEEEEE-SS-HHHHHHHHHHH-TT---SEEE-GGGSEEETTTEEE--GGGSSS-GGGEEEEES-TTTTTT-GGGEEE-PPPSS-TT--HHHHHHHHHHHTGGG-SSHHHHHHHHHHHHHHHHSPPP-

Foldseek 3Di:
DDDDDDDDDDPDDPVVVVVVVVVPPLAAPADDDPDLVAFEEEEEDDLTFKHKDWPPDDPDADDWDFFQDPNDTTIIGIHGAPCSLVLLVLQLVRHAYEYAYLADCSPVVRVCVVSCVPCSHNYYHYNVCFDDDPPSQTENPPVRNPHDQQRYAYEDQDCSRHVVPVLRYDHFHGDHPPNVDCRSVVVSVLSVPPQVPDSGSSVSSVVSVVVVVVVVDDPDD